Protein AF-A0A6I5NFJ7-F1 (afdb_monomer)

Radius of gyration: 18.89 Å; Cα contacts (8 Å, |Δi|>4): 413; chains: 1; bounding box: 50×42×50 Å

Secondary structure (DSSP, 8-state):
-HHHHHHHHHHHHTSPPPTT---EEEEEEES-B-TTT-PEEETTEEE-HHHHHHHHHHH---TTS-EEEEEEEESTTHHHHHHHHHHHHTT-SSEEEEEEEESS-TT----EETTTTEEHHHHHHH----SS--HHHHHHHHHTT-HHHHHHHHHHHH-SSHHHHHTTTS---EEEETTTEEEETTTEEEETTTS-SS--HHHHHHHHHHHHHTTTTS-----

pLDDT: mean 86.71, std 12.69, range [33.34, 98.25]

Nearest PDB structures (foldseek):
  8v4x-assembly2_B  TM=4.826E-01  e=9.144E-02  Homo sapiens
  6id6-assembly1_A  TM=3.161E-01  e=6.311E+00  Mycobacterium tuberculosis H37Rv

Solvent-accessible surface area (backbone atoms only — not comparable to full-atom values): 11893 Å² total; per-residue (Å²): 99,70,68,60,52,46,56,50,40,39,57,55,39,71,47,79,75,52,90,98,51,78,54,76,47,76,49,76,48,74,55,54,26,38,92,90,56,14,18,42,59,48,100,83,47,70,44,40,25,52,57,51,47,49,53,49,59,75,45,42,73,45,63,95,52,48,36,34,36,31,39,38,33,42,18,22,15,21,34,34,17,50,45,40,30,52,47,68,38,72,82,43,72,44,45,37,66,30,47,32,39,22,25,4,39,69,91,25,50,51,53,68,39,80,76,66,75,36,42,41,43,60,48,35,71,78,44,67,33,42,97,69,62,59,64,69,60,46,51,50,22,61,78,68,66,36,60,47,59,40,49,45,45,40,33,41,74,75,35,72,30,40,30,20,57,77,52,74,68,59,23,42,42,37,33,33,48,77,55,39,32,44,32,31,56,57,24,49,73,44,58,58,82,84,72,41,91,69,72,44,67,66,60,52,54,51,51,52,55,56,33,54,73,36,50,64,74,78,64,76,71,89,123

Mean predicted aligned error: 6.28 Å

Foldseek 3Di:
DLVVLLVVLLVLLPDDDDVPDAAEDEAEDADEADLVQRFGQDPVGTHALQNSLVSNVVRRDNLVGAYEYEYEYNYFQNVSSVLNNLLSCVPDSHYAYFKYKYWFANNAGWDDDPLQNGTQVVLCVVLVEDPDADPVQLVVCVVVVSVNSVLSNCLNPPFQFSSCVVVVNRGWMWMDHGSFWIDGRQQGIDGPPPPDPRRDSVVVSVVSVNSSVCRVVPPPPPD

Sequence (223 aa):
MRNSIRETIERLAERKATPGRKNVFNLIYAGHGRPADGALEFSDGALSGEDFYHELVEHYTDHPNRLHVDIVLDSCYSARFLIDFVVGSQSSETVHVFDCMVSSLPDEKSYEMDFIEHGAFSFSLTHPGNSYVDATELARAIDNQDLRTIVKSLQGIAAPNPVAFLTNGRQHSMELISGHYLSIPGAGSIELADHFGTLTHAGLADAIARAKLNYGGDTEYIS

Structure (mmCIF, N/CA/C/O backbone):
data_AF-A0A6I5NFJ7-F1
#
_entry.id   AF-A0A6I5NFJ7-F1
#
loop_
_atom_site.group_PDB
_atom_site.id
_atom_site.type_symbol
_atom_site.label_atom_id
_atom_site.label_alt_id
_atom_site.label_comp_id
_atom_site.label_asym_id
_atom_site.label_entity_id
_atom_site.label_seq_id
_atom_site.pdbx_PDB_ins_code
_atom_site.Cartn_x
_atom_site.Cartn_y
_atom_site.Cartn_z
_atom_site.occupancy
_atom_site.B_iso_or_equiv
_atom_site.auth_seq_id
_atom_site.auth_comp_id
_atom_site.auth_asym_id
_atom_site.auth_atom_id
_atom_site.pdbx_PDB_model_num
ATOM 1 N N . MET A 1 1 ? -2.610 -17.409 8.609 1.00 80.38 1 MET A N 1
ATOM 2 C CA . MET A 1 1 ? -2.368 -15.984 8.876 1.00 80.38 1 MET A CA 1
ATOM 3 C C . MET A 1 1 ? -3.319 -15.391 9.910 1.00 80.38 1 MET A C 1
ATOM 5 O O . MET A 1 1 ? -2.823 -14.713 10.803 1.00 80.38 1 MET A O 1
ATOM 9 N N . ARG A 1 2 ? -4.641 -15.630 9.845 1.00 79.81 2 ARG A N 1
ATOM 10 C CA . ARG A 1 2 ? -5.612 -14.993 10.769 1.00 79.81 2 ARG A CA 1
ATOM 11 C C . ARG A 1 2 ? -5.257 -15.200 12.247 1.00 79.81 2 ARG A C 1
ATOM 13 O O . ARG A 1 2 ? -5.170 -14.234 12.995 1.00 79.81 2 ARG A O 1
ATOM 20 N N . ASN A 1 3 ? -4.901 -16.429 12.628 1.00 85.44 3 ASN A N 1
ATOM 21 C CA . ASN A 1 3 ? -4.451 -16.736 13.993 1.00 85.44 3 ASN A CA 1
ATOM 22 C C . ASN A 1 3 ? -3.198 -15.943 14.401 1.00 85.44 3 ASN A C 1
ATOM 24 O O . ASN A 1 3 ? -3.115 -15.468 15.524 1.00 85.44 3 ASN A O 1
ATOM 28 N N . SER A 1 4 ? -2.237 -15.753 13.494 1.00 87.44 4 SER A N 1
ATOM 29 C CA . SER A 1 4 ? -1.015 -14.992 13.788 1.00 87.44 4 SER A CA 1
ATOM 30 C C . SER A 1 4 ? -1.287 -13.495 13.945 1.00 87.44 4 SER A C 1
ATOM 32 O O . SER A 1 4 ? -0.670 -12.853 14.795 1.00 87.44 4 SER A O 1
ATOM 34 N N . ILE A 1 5 ? -2.214 -12.942 13.152 1.00 87.06 5 ILE A N 1
ATOM 35 C CA . ILE A 1 5 ? -2.684 -11.558 13.299 1.00 87.06 5 ILE A CA 1
ATOM 36 C C . ILE A 1 5 ? -3.340 -11.395 14.671 1.00 87.06 5 ILE A C 1
ATOM 38 O O . ILE A 1 5 ? -2.905 -10.543 15.443 1.00 87.06 5 ILE A O 1
ATOM 42 N N . ARG A 1 6 ? -4.286 -12.277 15.011 1.00 87.94 6 ARG A N 1
ATOM 43 C CA . ARG A 1 6 ? -4.955 -12.311 16.316 1.00 87.94 6 ARG A CA 1
ATOM 44 C C . ARG A 1 6 ? -3.971 -12.372 17.479 1.00 87.94 6 ARG A C 1
ATOM 46 O O . ARG A 1 6 ? -3.960 -11.472 18.309 1.00 87.94 6 ARG A O 1
ATOM 53 N N . GLU A 1 7 ? -3.085 -13.367 17.492 1.00 89.94 7 GLU A N 1
ATOM 54 C CA . GLU A 1 7 ? -2.072 -13.526 18.543 1.00 89.94 7 GLU A CA 1
ATOM 55 C C . GLU A 1 7 ? -1.188 -12.277 18.686 1.00 89.94 7 GLU A C 1
ATOM 57 O O . GLU A 1 7 ? -0.756 -11.924 19.784 1.00 89.94 7 GLU A O 1
ATOM 62 N N . THR A 1 8 ? -0.892 -11.594 17.577 1.00 90.62 8 THR A N 1
ATOM 63 C CA . THR A 1 8 ? -0.098 -10.360 17.596 1.00 90.62 8 THR A CA 1
ATOM 64 C C . THR A 1 8 ? -0.886 -9.199 18.200 1.00 90.62 8 THR A C 1
ATOM 66 O O . THR A 1 8 ? -0.328 -8.454 19.007 1.00 90.62 8 THR A O 1
ATOM 69 N N . ILE A 1 9 ? -2.166 -9.052 17.850 1.00 88.19 9 ILE A N 1
ATOM 70 C CA . ILE A 1 9 ? -3.054 -8.011 18.386 1.00 88.19 9 ILE A CA 1
ATOM 71 C C . ILE A 1 9 ? -3.263 -8.207 19.889 1.00 88.19 9 ILE A C 1
ATOM 73 O O . ILE A 1 9 ? -3.087 -7.260 20.654 1.00 88.19 9 ILE A O 1
ATOM 77 N N . GLU A 1 10 ? -3.543 -9.435 20.322 1.00 89.12 10 GLU A N 1
ATOM 78 C CA . GLU A 1 10 ? -3.724 -9.780 21.737 1.00 89.12 10 GLU A CA 1
ATOM 79 C C . GLU A 1 10 ? -2.462 -9.444 22.545 1.00 89.12 10 GLU A C 1
ATOM 81 O O . GLU A 1 10 ? -2.523 -8.742 23.555 1.00 89.12 10 GLU A O 1
ATOM 86 N N . ARG A 1 11 ? -1.278 -9.813 22.038 1.00 88.38 11 ARG A N 1
ATOM 87 C CA . ARG A 1 11 ? 0.003 -9.446 22.667 1.00 88.38 11 ARG A CA 1
ATOM 88 C C . ARG A 1 11 ? 0.245 -7.940 22.722 1.00 88.38 11 ARG A C 1
ATOM 90 O O . ARG A 1 11 ? 0.963 -7.482 23.610 1.00 88.38 11 ARG A O 1
ATOM 97 N N . LEU A 1 12 ? -0.263 -7.167 21.762 1.00 86.62 12 LEU A N 1
ATOM 98 C CA . LEU A 1 12 ? -0.172 -5.705 21.799 1.00 86.62 12 LEU A CA 1
ATOM 99 C C . LEU A 1 12 ? -1.128 -5.120 22.839 1.00 86.62 12 LEU A C 1
ATOM 101 O O . LEU A 1 12 ? -0.729 -4.198 23.544 1.00 86.62 12 LEU A O 1
ATOM 105 N N . ALA A 1 13 ? -2.334 -5.673 22.976 1.00 84.62 13 ALA A N 1
ATOM 106 C CA . ALA A 1 13 ? -3.307 -5.261 23.986 1.00 84.62 13 ALA A CA 1
ATOM 107 C C . ALA A 1 13 ? -2.829 -5.556 25.422 1.00 84.62 13 ALA A C 1
ATOM 109 O O . ALA A 1 13 ? -3.102 -4.791 26.343 1.00 84.62 13 ALA A O 1
ATOM 110 N N . GLU A 1 14 ? -2.059 -6.629 25.621 1.00 84.81 14 GLU A N 1
ATOM 111 C CA . GLU A 1 14 ? -1.475 -6.984 26.924 1.00 84.81 14 GLU A CA 1
ATOM 112 C C . GLU A 1 14 ? -0.299 -6.085 27.346 1.00 84.81 14 GLU A C 1
ATOM 114 O O . GLU A 1 14 ? 0.088 -6.049 28.523 1.00 84.81 14 GLU A O 1
ATOM 119 N N . ARG A 1 15 ? 0.313 -5.352 26.407 1.00 81.50 15 ARG A N 1
ATOM 120 C CA . ARG A 1 15 ? 1.432 -4.460 26.725 1.00 81.50 15 ARG A CA 1
ATOM 121 C C . ARG A 1 15 ? 0.915 -3.228 27.449 1.00 81.50 15 ARG A C 1
ATOM 123 O O . ARG A 1 15 ? 0.132 -2.455 26.913 1.00 81.50 15 ARG A O 1
ATOM 130 N N . LYS A 1 16 ? 1.450 -2.977 28.648 1.00 68.69 16 LYS A N 1
ATOM 131 C CA . LYS A 1 16 ? 1.219 -1.710 29.352 1.00 68.69 16 LYS A CA 1
ATOM 132 C C . LYS A 1 16 ? 1.627 -0.545 28.454 1.00 68.69 16 LYS A C 1
ATOM 134 O O . LYS A 1 16 ? 2.814 -0.393 28.146 1.00 68.69 16 LYS A O 1
ATOM 139 N N . ALA A 1 17 ? 0.654 0.284 28.085 1.00 67.00 17 ALA A N 1
ATOM 140 C CA . ALA A 1 17 ? 0.900 1.515 27.360 1.00 67.00 17 ALA A CA 1
ATOM 141 C C . ALA A 1 17 ? 1.939 2.351 28.117 1.00 67.00 17 ALA A C 1
ATOM 143 O O . ALA A 1 17 ? 1.787 2.672 29.299 1.00 67.00 17 ALA A O 1
ATOM 144 N N . THR A 1 18 ? 3.045 2.664 27.446 1.00 72.31 18 THR A N 1
ATOM 145 C CA . THR A 1 18 ? 4.022 3.600 27.999 1.00 72.31 18 THR A CA 1
ATOM 146 C C . THR A 1 18 ? 3.438 5.003 27.842 1.00 72.31 18 THR A C 1
ATOM 148 O O . THR A 1 18 ? 3.058 5.342 26.721 1.00 72.31 18 THR A O 1
ATOM 151 N N . PRO A 1 19 ? 3.364 5.833 28.899 1.00 71.44 19 PRO A N 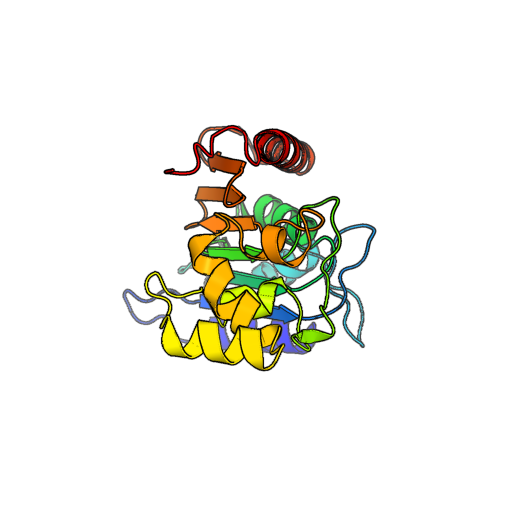1
ATOM 152 C CA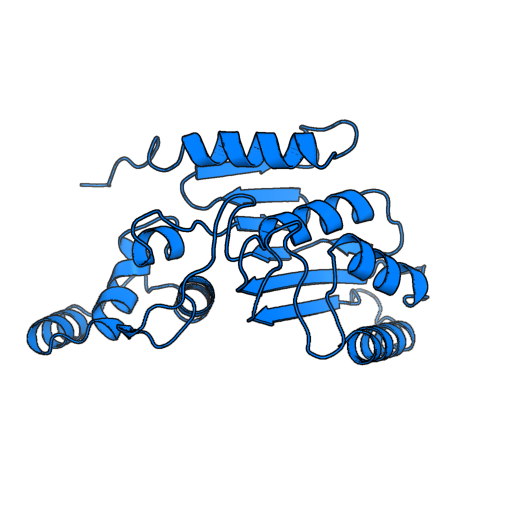 . PRO A 1 19 ? 2.835 7.189 28.788 1.00 71.44 19 PRO A CA 1
ATOM 153 C C . PRO A 1 19 ? 3.484 7.954 27.628 1.00 71.44 19 PRO A C 1
ATOM 155 O O . PRO A 1 19 ? 4.709 8.027 27.534 1.00 71.44 19 PRO A O 1
ATOM 158 N N . GLY A 1 20 ? 2.660 8.485 26.722 1.00 70.62 20 GLY A N 1
ATOM 159 C CA . GLY A 1 20 ? 3.115 9.210 25.531 1.00 70.62 20 GLY A CA 1
ATOM 160 C C . GLY A 1 20 ? 3.552 8.341 24.344 1.00 70.62 20 GLY A C 1
ATOM 161 O O . GLY A 1 20 ? 3.958 8.896 23.326 1.00 70.62 20 GLY A O 1
ATOM 162 N N . ARG A 1 21 ? 3.463 7.005 24.424 1.00 75.69 21 ARG A N 1
ATOM 163 C CA . ARG A 1 21 ? 3.668 6.106 23.277 1.00 75.69 21 ARG A CA 1
ATOM 164 C C . ARG A 1 21 ? 2.353 5.486 22.832 1.00 75.69 21 ARG A C 1
ATOM 166 O O . ARG A 1 21 ? 1.582 4.993 23.647 1.00 75.69 21 ARG A O 1
ATOM 173 N N . LYS A 1 22 ? 2.147 5.483 21.519 1.00 82.25 22 LYS A N 1
ATOM 174 C CA . LYS A 1 22 ? 1.020 4.827 20.858 1.00 82.25 22 LYS A CA 1
ATOM 175 C C . LYS A 1 22 ? 1.357 3.356 20.627 1.00 82.25 22 LYS A C 1
ATOM 177 O O . LYS A 1 22 ? 2.507 3.031 20.326 1.00 82.25 22 LYS A O 1
ATOM 182 N N . ASN A 1 23 ? 0.365 2.484 20.760 1.00 88.19 23 ASN A N 1
ATOM 183 C CA . ASN A 1 23 ? 0.484 1.107 20.296 1.00 88.19 23 ASN A CA 1
ATOM 184 C C . ASN A 1 23 ? 0.321 1.106 18.775 1.00 88.19 23 ASN A C 1
ATOM 186 O O . ASN A 1 23 ? -0.632 1.696 18.272 1.00 88.19 23 ASN A O 1
ATOM 190 N N . VAL A 1 24 ? 1.264 0.485 18.066 1.00 90.75 24 VAL A N 1
ATOM 191 C CA . VAL A 1 24 ? 1.302 0.458 16.598 1.00 90.75 24 VAL A CA 1
ATOM 192 C C . VAL A 1 24 ? 1.284 -0.989 16.118 1.00 90.75 24 VAL A C 1
ATOM 194 O O . VAL A 1 24 ? 2.084 -1.806 16.583 1.00 90.75 24 VAL A O 1
ATOM 197 N N . PHE A 1 25 ? 0.392 -1.289 15.180 1.00 94.31 25 PHE A N 1
ATOM 198 C CA . PHE A 1 25 ? 0.361 -2.525 14.413 1.00 94.31 25 PHE A CA 1
ATOM 199 C C . PHE A 1 25 ? 0.781 -2.224 12.974 1.00 94.31 25 PHE A C 1
ATOM 201 O O . PHE A 1 25 ? 0.157 -1.406 12.309 1.00 94.31 25 PHE A O 1
ATOM 208 N N . ASN A 1 26 ? 1.821 -2.905 12.492 1.00 95.44 26 ASN A N 1
ATOM 209 C CA . ASN A 1 26 ? 2.286 -2.780 11.113 1.00 95.44 26 ASN A CA 1
ATOM 210 C C . ASN A 1 26 ? 1.899 -4.042 10.339 1.00 95.44 26 ASN A C 1
ATOM 212 O O . ASN A 1 26 ? 2.409 -5.124 10.645 1.00 95.44 26 ASN A O 1
ATOM 216 N N . LEU A 1 27 ? 1.037 -3.911 9.333 1.00 96.31 27 LEU A N 1
ATOM 217 C CA . LEU A 1 27 ? 0.762 -4.977 8.373 1.00 96.31 27 LEU A CA 1
ATOM 218 C C . LEU A 1 27 ? 1.632 -4.773 7.135 1.00 96.31 27 LEU A C 1
ATOM 220 O O . LEU A 1 27 ? 1.401 -3.844 6.373 1.00 96.31 27 LEU A O 1
ATOM 224 N N . ILE A 1 28 ? 2.599 -5.657 6.904 1.00 96.56 28 ILE A N 1
ATOM 225 C CA . ILE A 1 28 ? 3.393 -5.670 5.669 1.00 96.56 28 ILE A CA 1
ATOM 226 C C . ILE A 1 28 ? 3.104 -6.980 4.943 1.00 96.56 28 ILE A C 1
ATOM 228 O O . ILE A 1 28 ? 3.305 -8.056 5.509 1.00 96.56 28 ILE A O 1
ATOM 232 N N . TYR A 1 29 ? 2.622 -6.896 3.706 1.00 96.19 29 TYR A N 1
ATOM 233 C CA . TYR A 1 29 ? 2.247 -8.060 2.910 1.00 96.19 29 TYR A CA 1
ATOM 234 C C . TYR A 1 29 ? 2.708 -7.914 1.462 1.00 96.19 29 TYR A C 1
ATOM 236 O O . TYR A 1 29 ? 2.463 -6.891 0.829 1.00 96.19 29 TYR A O 1
ATOM 244 N N . ALA A 1 30 ? 3.322 -8.971 0.935 1.00 95.31 30 ALA A N 1
ATOM 245 C CA . ALA A 1 30 ? 3.630 -9.133 -0.479 1.00 95.31 30 ALA A CA 1
ATOM 246 C C . ALA A 1 30 ? 3.076 -10.485 -0.942 1.00 95.31 30 ALA A C 1
ATOM 248 O O . ALA A 1 30 ? 3.393 -11.519 -0.348 1.00 95.31 30 ALA A O 1
ATOM 249 N N . GLY A 1 31 ? 2.220 -10.478 -1.961 1.00 95.00 31 GLY A N 1
ATOM 250 C CA . GLY A 1 31 ? 1.540 -11.686 -2.420 1.00 95.00 31 GLY A CA 1
ATOM 251 C C . GLY A 1 31 ? 0.351 -11.409 -3.336 1.00 95.00 31 GLY A C 1
ATOM 252 O O . GLY A 1 31 ? 0.243 -10.357 -3.966 1.00 95.00 31 GLY A O 1
ATOM 253 N N . HIS A 1 32 ? -0.559 -12.376 -3.439 1.00 96.56 32 HIS A N 1
ATOM 254 C CA . HIS A 1 32 ? -1.715 -12.262 -4.321 1.00 96.56 32 HIS A CA 1
ATOM 255 C C . HIS A 1 32 ? -2.858 -11.489 -3.660 1.00 96.56 32 HIS A C 1
ATOM 257 O O . HIS A 1 32 ? -3.241 -11.755 -2.525 1.00 96.56 32 HIS A O 1
ATOM 263 N N . GLY A 1 33 ? -3.429 -10.555 -4.418 1.00 97.12 33 GLY A N 1
ATOM 264 C CA . GLY A 1 33 ? -4.671 -9.879 -4.067 1.00 97.12 33 GLY A CA 1
ATOM 265 C C . GLY A 1 33 ? -5.817 -10.411 -4.920 1.00 97.12 33 GLY A C 1
ATOM 266 O O . GLY A 1 33 ? -5.678 -10.589 -6.138 1.00 97.12 33 GLY A O 1
ATOM 267 N N . ARG A 1 34 ? -6.951 -10.691 -4.283 1.00 97.06 34 ARG A N 1
ATOM 268 C CA . ARG A 1 34 ? -8.127 -11.262 -4.936 1.00 97.06 34 ARG A CA 1
ATOM 269 C C . ARG A 1 34 ? -8.765 -10.251 -5.901 1.00 97.06 34 ARG A C 1
ATOM 271 O O . ARG A 1 34 ? -9.090 -9.143 -5.487 1.00 97.06 34 ARG A O 1
ATOM 278 N N . PRO A 1 35 ? -9.049 -10.605 -7.170 1.00 96.00 35 PRO A N 1
ATOM 279 C CA . PRO A 1 35 ? -9.591 -9.647 -8.142 1.00 96.00 35 PRO A CA 1
ATOM 280 C C . PRO A 1 35 ? -10.954 -9.031 -7.811 1.00 96.00 35 PRO A C 1
ATOM 282 O O . PRO A 1 35 ? -11.301 -7.982 -8.355 1.00 96.00 35 PRO A O 1
ATOM 285 N N . ALA A 1 36 ? -11.752 -9.691 -6.970 1.00 94.69 36 ALA A N 1
ATOM 286 C CA . ALA A 1 36 ? -13.090 -9.230 -6.615 1.00 94.69 36 ALA A CA 1
ATOM 287 C C . ALA A 1 36 ? -13.056 -8.015 -5.671 1.00 94.69 36 ALA A C 1
ATOM 289 O O . ALA A 1 36 ? -13.826 -7.078 -5.858 1.00 94.69 36 ALA A O 1
ATOM 290 N N . ASP A 1 37 ? -12.134 -7.991 -4.713 1.00 94.94 37 ASP A N 1
ATOM 291 C CA . ASP A 1 37 ? -12.171 -7.078 -3.561 1.00 94.94 37 ASP A CA 1
ATOM 292 C C . ASP A 1 37 ? -1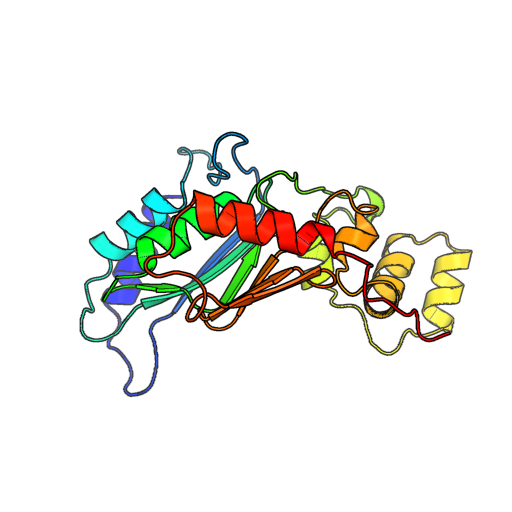0.784 -6.697 -3.017 1.00 94.94 37 ASP A C 1
ATOM 294 O O . ASP A 1 37 ? -10.679 -5.966 -2.043 1.00 94.94 37 ASP A O 1
ATOM 298 N N . GLY A 1 38 ? -9.700 -7.162 -3.639 1.00 97.00 38 GLY A N 1
ATOM 299 C CA . GLY A 1 38 ? -8.339 -6.909 -3.166 1.00 97.00 38 GLY A CA 1
ATOM 300 C C . GLY A 1 38 ? -7.986 -7.632 -1.867 1.00 97.00 38 GLY A C 1
ATOM 301 O O . GLY A 1 38 ? -6.974 -7.297 -1.257 1.00 97.00 38 GLY A O 1
ATOM 302 N N . ALA A 1 39 ? -8.784 -8.620 -1.440 1.00 97.81 39 ALA A N 1
ATOM 303 C CA . ALA A 1 39 ? -8.476 -9.411 -0.255 1.00 97.81 39 ALA A CA 1
ATOM 304 C C . ALA A 1 39 ? -7.107 -10.097 -0.389 1.00 97.81 39 ALA A C 1
ATOM 306 O O . ALA A 1 39 ? -6.755 -10.603 -1.458 1.00 97.81 39 ALA A O 1
ATOM 307 N N . LEU A 1 40 ? -6.351 -10.129 0.706 1.00 97.62 40 LEU A N 1
ATOM 308 C CA . LEU A 1 40 ? -5.019 -10.727 0.751 1.00 97.62 40 LEU A CA 1
ATOM 309 C C . LEU A 1 40 ? -5.157 -12.249 0.787 1.00 97.62 40 LEU A C 1
ATOM 311 O O . LEU A 1 40 ? -5.817 -12.786 1.680 1.00 97.62 40 LEU A O 1
ATOM 315 N N . GLU A 1 41 ? -4.553 -12.944 -0.171 1.00 96.25 41 GLU A N 1
ATOM 316 C CA . GLU A 1 41 ? -4.633 -14.401 -0.262 1.00 96.25 41 GLU A CA 1
ATOM 317 C C . GLU A 1 41 ? -3.558 -15.057 0.613 1.00 96.25 41 GLU A C 1
ATOM 319 O O . GLU A 1 41 ? -2.352 -14.840 0.441 1.00 96.25 41 GLU A O 1
ATOM 324 N N . PHE A 1 42 ? -3.995 -15.899 1.547 1.00 93.44 42 PHE A N 1
ATOM 325 C CA . PHE A 1 42 ? -3.128 -16.742 2.365 1.00 93.44 42 PHE A CA 1
ATOM 326 C C . PHE A 1 42 ? -3.450 -18.219 2.147 1.00 93.44 42 PHE A C 1
ATOM 328 O O . PHE A 1 42 ? -4.510 -18.586 1.643 1.00 93.44 42 PHE A O 1
ATOM 335 N N . SER A 1 43 ? -2.543 -19.096 2.578 1.00 91.56 43 SER A N 1
ATOM 336 C CA . SER A 1 43 ? -2.747 -20.546 2.493 1.00 91.56 43 SER A CA 1
ATOM 337 C C . SER A 1 43 ? -3.945 -21.049 3.309 1.00 91.56 43 SER A C 1
ATOM 339 O O . SER A 1 43 ? -4.494 -22.099 2.986 1.00 91.56 43 SER A O 1
ATOM 341 N N . ASP A 1 44 ? -4.353 -20.317 4.350 1.00 89.62 44 ASP A N 1
ATOM 342 C CA . ASP A 1 44 ? -5.501 -20.624 5.209 1.00 89.62 44 ASP A CA 1
ATOM 343 C C . ASP A 1 44 ? -6.768 -19.821 4.866 1.00 89.62 44 ASP A C 1
ATOM 345 O O . ASP A 1 44 ? -7.754 -19.894 5.597 1.00 89.62 44 ASP A O 1
ATOM 349 N N . GLY A 1 45 ? -6.760 -19.090 3.749 1.00 92.56 45 GLY A N 1
ATOM 350 C CA . GLY A 1 45 ? -7.903 -18.338 3.238 1.00 92.56 45 GLY A CA 1
ATOM 351 C C . GLY A 1 45 ? -7.598 -16.863 2.989 1.00 92.56 45 GLY A C 1
ATOM 352 O O . GLY A 1 45 ? -6.535 -16.352 3.335 1.00 92.56 45 GLY A O 1
ATOM 353 N N . ALA A 1 46 ? -8.559 -16.169 2.387 1.00 95.56 46 ALA A N 1
ATOM 354 C CA . ALA A 1 46 ? -8.441 -14.746 2.095 1.00 95.56 46 ALA A CA 1
ATOM 355 C C . ALA A 1 46 ? -8.745 -13.876 3.330 1.00 95.56 46 ALA A C 1
ATOM 357 O O . ALA A 1 46 ? -9.546 -14.254 4.194 1.00 95.56 46 ALA A O 1
ATOM 358 N N . LEU A 1 47 ? -8.143 -12.690 3.389 1.00 96.62 47 LEU A N 1
ATOM 359 C CA . LEU A 1 47 ? -8.413 -11.656 4.390 1.00 96.62 47 LEU A CA 1
ATOM 360 C C . LEU A 1 47 ? -8.823 -10.359 3.687 1.00 96.62 47 LEU A C 1
ATOM 362 O O . LEU A 1 47 ? -8.001 -9.735 3.016 1.00 96.62 47 LEU A O 1
ATOM 366 N N . SER A 1 48 ? -10.088 -9.966 3.825 1.00 97.06 48 SER A N 1
ATOM 367 C CA . SER A 1 48 ? -10.569 -8.668 3.337 1.00 97.06 48 SER A CA 1
ATOM 368 C C . SER A 1 48 ? -10.154 -7.524 4.274 1.00 97.06 48 SER A C 1
ATOM 370 O O . SER A 1 48 ? -9.751 -7.765 5.416 1.00 97.06 48 SER A O 1
ATOM 372 N N . GLY A 1 49 ? -10.256 -6.276 3.804 1.00 96.75 49 GLY A N 1
ATOM 373 C CA . GLY A 1 49 ? -10.009 -5.101 4.651 1.00 96.75 49 GLY A CA 1
ATOM 374 C C . GLY A 1 49 ? -11.018 -4.992 5.800 1.00 96.75 49 GLY A C 1
ATOM 375 O O . GLY A 1 49 ? -10.644 -4.642 6.920 1.00 96.75 49 GLY A O 1
ATOM 376 N N . GLU A 1 50 ? -12.272 -5.376 5.546 1.00 95.56 50 GLU A N 1
ATOM 377 C CA . GLU A 1 50 ? -13.339 -5.459 6.551 1.00 95.56 50 GLU A CA 1
ATOM 378 C C . GLU A 1 50 ? -13.057 -6.548 7.599 1.00 95.56 50 GLU A C 1
ATOM 380 O O . GLU A 1 50 ? -13.088 -6.266 8.796 1.00 95.56 50 GLU A O 1
ATOM 385 N N . ASP A 1 51 ? -12.697 -7.768 7.175 1.00 95.31 51 ASP A N 1
ATOM 386 C CA . ASP A 1 51 ? -12.298 -8.844 8.097 1.00 95.31 51 ASP A CA 1
ATOM 387 C C . ASP A 1 51 ? -11.125 -8.407 8.983 1.00 95.31 51 ASP A C 1
ATOM 389 O O . ASP A 1 51 ? -11.118 -8.653 10.187 1.00 95.31 51 ASP A O 1
ATOM 393 N N . PHE A 1 52 ? -10.121 -7.753 8.392 1.00 96.25 52 PHE A N 1
ATOM 394 C CA . PHE A 1 52 ? -8.956 -7.272 9.126 1.00 96.25 52 PHE A CA 1
ATOM 395 C C . PHE A 1 52 ? -9.333 -6.213 10.168 1.00 96.25 52 PHE A C 1
ATOM 397 O O . PHE A 1 52 ? -8.871 -6.284 11.307 1.00 96.25 52 PHE A O 1
ATOM 404 N N . TYR A 1 53 ? -10.208 -5.267 9.813 1.00 95.69 53 TYR A N 1
ATOM 405 C CA . TYR A 1 53 ? -10.771 -4.310 10.765 1.00 95.69 53 TYR A CA 1
ATOM 406 C C . TYR A 1 53 ? -11.503 -5.006 11.919 1.00 95.69 53 TYR A C 1
ATOM 408 O O . TYR A 1 53 ? -11.273 -4.658 13.080 1.00 95.69 53 TYR A O 1
ATOM 416 N N . HIS A 1 54 ? -12.343 -5.999 11.622 1.00 94.38 54 HIS A N 1
ATOM 417 C CA . HIS A 1 54 ? -13.076 -6.736 12.648 1.00 94.38 54 HIS A CA 1
ATOM 418 C C . HIS A 1 54 ? -12.149 -7.483 13.606 1.00 94.38 54 HIS A C 1
ATOM 420 O O . HIS A 1 54 ? -12.319 -7.347 14.815 1.00 94.38 54 HIS A O 1
ATOM 426 N N . GLU A 1 55 ? -11.127 -8.178 13.100 1.00 93.56 55 GLU A N 1
ATOM 427 C CA . GLU A 1 55 ? -10.143 -8.856 13.955 1.00 93.56 55 GLU A CA 1
ATOM 428 C C . GLU A 1 55 ? -9.401 -7.849 14.859 1.00 93.56 55 GLU A C 1
ATOM 430 O O . GLU A 1 55 ? -9.143 -8.132 16.028 1.00 93.56 55 GLU A O 1
ATOM 435 N N . LEU A 1 56 ? -9.092 -6.642 14.369 1.00 94.25 56 LEU A N 1
ATOM 436 C CA . LEU A 1 56 ? -8.467 -5.598 15.191 1.00 94.25 56 LEU A CA 1
ATOM 437 C C . LEU A 1 56 ? -9.389 -5.111 16.311 1.00 94.25 56 LEU A C 1
ATOM 439 O O . LEU A 1 56 ? -8.954 -5.016 17.456 1.00 94.25 56 LEU A O 1
ATOM 443 N N . VAL A 1 57 ? -10.647 -4.799 16.002 1.00 92.88 57 VAL A N 1
ATOM 444 C CA . VAL A 1 57 ? -11.597 -4.276 16.996 1.00 92.88 57 VAL A CA 1
ATOM 445 C C . VAL A 1 57 ? -12.002 -5.342 18.014 1.00 92.88 57 VAL A C 1
ATOM 447 O O . VAL A 1 57 ? -12.156 -5.021 19.190 1.00 92.88 57 VAL A O 1
ATOM 450 N N . GLU A 1 58 ? -12.158 -6.596 17.589 1.00 92.19 58 GLU A N 1
ATOM 451 C CA . GLU A 1 58 ? -12.553 -7.703 18.466 1.00 92.19 58 GLU A CA 1
ATOM 452 C C . GLU A 1 58 ? -11.453 -8.063 19.473 1.00 92.19 58 GLU A C 1
ATOM 454 O O . GLU A 1 58 ? -11.746 -8.329 20.639 1.00 92.19 58 GLU A O 1
ATOM 459 N N . HIS A 1 59 ? -10.186 -8.035 19.047 1.00 91.19 59 HIS A N 1
ATOM 460 C CA . HIS A 1 59 ? -9.071 -8.523 19.861 1.00 91.19 59 HIS A CA 1
ATOM 461 C C . HIS A 1 59 ? -8.266 -7.424 20.563 1.00 91.19 59 HIS A C 1
ATOM 463 O O . HIS A 1 59 ? -7.498 -7.717 21.483 1.00 91.19 59 HIS A O 1
ATOM 469 N N . TYR A 1 60 ? -8.420 -6.156 20.175 1.00 89.94 60 TYR A N 1
ATOM 470 C CA . TYR A 1 60 ? -7.708 -5.057 20.819 1.00 89.94 60 TYR A CA 1
ATOM 471 C C . TYR A 1 60 ? -8.512 -4.445 21.976 1.00 89.94 60 TYR A C 1
ATOM 473 O O . TYR A 1 60 ? -9.397 -3.614 21.783 1.00 89.94 60 TYR A O 1
ATOM 481 N N . THR A 1 61 ? -8.169 -4.834 23.206 1.00 85.06 61 THR A N 1
ATOM 482 C CA . THR A 1 61 ? -8.933 -4.479 24.417 1.00 85.06 61 THR A CA 1
ATOM 483 C C . THR A 1 61 ? -8.393 -3.274 25.202 1.00 85.06 61 THR A C 1
ATOM 485 O O . THR A 1 61 ? -8.969 -2.906 26.226 1.00 85.06 61 THR A O 1
ATOM 488 N N . ASP A 1 62 ? -7.290 -2.644 24.777 1.00 79.38 62 ASP A N 1
ATOM 489 C CA . ASP A 1 62 ? -6.736 -1.439 25.430 1.00 79.38 62 ASP A CA 1
ATOM 490 C C . ASP A 1 62 ? -7.492 -0.174 24.981 1.00 79.38 62 ASP A C 1
ATOM 492 O O . ASP A 1 62 ? -6.953 0.717 24.333 1.00 79.38 62 ASP A O 1
ATOM 496 N N . HIS A 1 63 ? -8.782 -0.102 25.319 1.00 68.56 63 HIS A N 1
ATOM 497 C CA . HIS A 1 63 ? -9.691 0.979 24.913 1.00 68.56 63 HIS A CA 1
ATOM 498 C C . HIS A 1 63 ? -9.227 2.417 25.239 1.00 68.56 63 HIS A C 1
ATOM 500 O O . HIS A 1 63 ? -9.579 3.320 24.481 1.00 68.56 63 HIS A O 1
ATOM 506 N N . PRO A 1 64 ? -8.453 2.692 26.313 1.00 72.88 64 PRO A N 1
ATOM 507 C CA . PRO A 1 64 ? -7.918 4.033 26.554 1.00 72.88 64 PRO A CA 1
ATOM 508 C C . PRO A 1 64 ? -6.954 4.546 25.474 1.00 72.88 64 PRO A C 1
ATOM 510 O O . PRO A 1 64 ? -6.772 5.760 25.370 1.00 72.88 64 PRO A O 1
ATOM 513 N N . ASN A 1 65 ? -6.328 3.665 24.684 1.00 77.25 65 ASN A N 1
ATOM 514 C CA . ASN A 1 65 ? -5.367 4.043 23.650 1.00 77.25 65 ASN A CA 1
ATOM 515 C C . ASN A 1 65 ? -5.794 3.482 22.297 1.00 77.25 65 ASN A C 1
ATOM 517 O O . ASN A 1 65 ? -5.797 2.278 22.107 1.00 77.25 65 ASN A O 1
ATOM 521 N N . ARG A 1 66 ? -6.069 4.335 21.306 1.00 87.06 66 ARG A N 1
ATOM 522 C CA . ARG A 1 66 ? -6.320 3.853 19.938 1.00 87.06 66 ARG A CA 1
ATOM 523 C C . ARG A 1 66 ? -5.106 3.100 19.390 1.00 87.06 66 ARG A C 1
ATOM 525 O O . ARG A 1 66 ? -3.985 3.615 19.442 1.00 87.06 66 ARG A O 1
ATOM 532 N N . LEU A 1 67 ? -5.346 1.930 18.804 1.00 91.31 67 LEU A N 1
ATOM 533 C CA . LEU A 1 67 ? -4.355 1.182 18.044 1.00 91.31 67 LEU A CA 1
ATOM 534 C C . LEU A 1 67 ? -4.074 1.916 16.733 1.00 91.31 67 LEU A C 1
ATOM 536 O O . LEU A 1 67 ? -4.947 2.022 15.873 1.00 91.31 67 LEU A O 1
ATOM 540 N N . HIS A 1 68 ? -2.855 2.420 16.585 1.00 93.25 68 HIS A N 1
ATOM 541 C CA . HIS A 1 68 ? -2.366 2.937 15.316 1.00 93.25 68 HIS A CA 1
ATOM 542 C C . HIS A 1 68 ? -2.084 1.773 14.369 1.00 93.25 68 HIS A C 1
ATOM 544 O O . HIS A 1 68 ? -1.418 0.815 14.762 1.00 93.25 68 HIS A O 1
ATOM 550 N N . VAL A 1 69 ? -2.586 1.850 13.141 1.00 96.25 69 VAL A N 1
ATOM 551 C CA . VAL A 1 69 ? -2.398 0.804 12.136 1.00 96.25 69 VAL A CA 1
ATOM 552 C C . VAL A 1 69 ? -1.758 1.397 10.896 1.00 96.25 69 VAL A C 1
ATOM 554 O O . VAL A 1 69 ? -2.347 2.266 10.248 1.00 96.25 69 VAL A O 1
ATOM 557 N N . ASP A 1 70 ? -0.581 0.869 10.579 1.00 97.31 70 ASP A N 1
ATOM 558 C CA . ASP A 1 70 ? 0.167 1.172 9.369 1.00 97.31 70 ASP A CA 1
ATOM 559 C C . ASP A 1 70 ? 0.143 -0.051 8.445 1.00 97.31 70 ASP A C 1
ATOM 561 O O . ASP A 1 70 ? 0.206 -1.202 8.900 1.00 97.31 70 ASP A O 1
ATOM 565 N N . ILE A 1 71 ? 0.018 0.180 7.140 1.00 98.06 71 ILE A N 1
ATOM 566 C CA . ILE A 1 71 ? -0.179 -0.885 6.147 1.00 98.06 71 ILE A CA 1
ATOM 567 C C . ILE A 1 71 ? 0.782 -0.696 4.975 1.00 98.06 71 ILE A C 1
ATOM 569 O O . ILE A 1 71 ? 0.868 0.387 4.416 1.00 98.06 71 ILE A O 1
ATOM 573 N N . VAL A 1 72 ? 1.448 -1.759 4.532 1.00 98.06 72 VAL A N 1
ATOM 574 C CA . VAL A 1 72 ? 2.203 -1.797 3.273 1.00 98.06 72 VAL A CA 1
ATOM 575 C C . VAL A 1 72 ? 1.794 -3.040 2.491 1.00 98.06 72 VAL A C 1
ATOM 577 O O . VAL A 1 72 ? 2.053 -4.158 2.937 1.00 98.06 72 VAL A O 1
ATOM 580 N N . LEU A 1 73 ? 1.154 -2.863 1.332 1.00 98.25 73 LEU A N 1
ATOM 581 C CA . LEU A 1 73 ? 0.646 -3.969 0.511 1.00 98.25 73 LEU A CA 1
ATOM 582 C C . LEU A 1 73 ? 1.269 -3.963 -0.884 1.00 98.25 73 LEU A C 1
ATOM 584 O O . LEU A 1 73 ? 0.962 -3.085 -1.687 1.00 98.25 73 LEU A O 1
ATOM 588 N N . ASP A 1 74 ? 2.051 -4.994 -1.198 1.00 97.75 74 ASP A N 1
ATOM 589 C CA . ASP A 1 74 ? 2.459 -5.341 -2.561 1.00 97.75 74 ASP A CA 1
ATOM 590 C C . ASP A 1 74 ? 1.599 -6.493 -3.095 1.00 97.75 74 ASP A C 1
ATOM 592 O O . ASP A 1 74 ? 1.940 -7.671 -2.988 1.00 97.75 74 ASP A O 1
ATOM 596 N N . SER A 1 75 ? 0.405 -6.146 -3.579 1.00 97.69 75 SER A N 1
ATOM 597 C CA . SER A 1 75 ? -0.569 -7.098 -4.120 1.00 97.69 75 SER A CA 1
ATOM 598 C C . SER A 1 75 ? -1.532 -6.436 -5.108 1.00 97.69 75 SER A C 1
ATOM 600 O O . SER A 1 75 ? -1.770 -5.229 -5.057 1.00 97.69 75 SER A O 1
ATOM 602 N N . CYS A 1 76 ? -2.095 -7.220 -6.030 1.00 97.62 76 CYS A N 1
ATOM 603 C CA . CYS A 1 76 ? -3.076 -6.721 -6.999 1.00 97.62 76 CYS A CA 1
ATOM 604 C C . CYS A 1 76 ? -4.322 -6.152 -6.308 1.00 97.62 76 CYS A C 1
ATOM 606 O O . CYS A 1 76 ? -4.851 -6.771 -5.389 1.00 97.62 76 CYS A O 1
ATOM 608 N N . TYR A 1 77 ? -4.852 -5.040 -6.822 1.00 97.50 77 TYR A N 1
ATOM 609 C CA . TYR A 1 77 ? -6.060 -4.384 -6.311 1.00 97.50 77 TYR A CA 1
ATOM 610 C C . TYR A 1 77 ? -5.958 -3.955 -4.837 1.00 97.50 77 TYR A C 1
ATOM 612 O O . TYR A 1 77 ? -6.979 -3.802 -4.167 1.00 97.50 77 TYR A O 1
ATOM 620 N N . SER A 1 78 ? -4.741 -3.750 -4.328 1.00 98.19 78 SER A N 1
ATOM 621 C CA . SER A 1 78 ? -4.457 -3.478 -2.913 1.00 98.19 78 SER A CA 1
ATOM 622 C C . SER A 1 78 ? -5.132 -2.213 -2.375 1.00 98.19 78 SER A C 1
ATOM 624 O O . SER A 1 78 ? -5.478 -2.154 -1.195 1.00 98.19 78 SER A O 1
ATOM 626 N N . ALA A 1 79 ? -5.427 -1.227 -3.226 1.00 97.62 79 ALA A N 1
ATOM 627 C CA . ALA A 1 79 ? -6.246 -0.084 -2.832 1.00 97.62 79 ALA A CA 1
ATOM 628 C C . ALA A 1 79 ? -7.679 -0.453 -2.416 1.00 97.62 79 ALA A C 1
ATOM 630 O O . ALA A 1 79 ? -8.245 0.265 -1.599 1.00 97.62 79 ALA A O 1
ATOM 631 N N . ARG A 1 80 ? -8.275 -1.550 -2.913 1.00 97.69 80 ARG A N 1
ATOM 632 C CA . ARG A 1 80 ? -9.611 -1.983 -2.455 1.00 97.69 80 ARG A CA 1
ATOM 633 C C . ARG A 1 80 ? -9.587 -2.389 -0.987 1.00 97.69 80 ARG A C 1
ATOM 635 O O . ARG A 1 80 ? -10.394 -1.883 -0.218 1.00 97.69 80 ARG A O 1
ATOM 642 N N . PHE A 1 81 ? -8.588 -3.178 -0.588 1.00 98.19 81 PHE A N 1
ATOM 643 C CA . PHE A 1 81 ? -8.364 -3.526 0.815 1.00 98.19 81 PHE A CA 1
ATOM 644 C C . PHE A 1 81 ? -8.244 -2.270 1.688 1.00 98.19 81 PHE A C 1
ATOM 646 O O . PHE A 1 81 ? -8.872 -2.181 2.742 1.00 98.19 81 PHE A O 1
ATOM 653 N N . LEU A 1 82 ? -7.450 -1.287 1.246 1.00 97.50 82 LEU A N 1
ATOM 654 C CA . LEU A 1 82 ? -7.264 -0.043 1.993 1.00 97.50 82 LEU A CA 1
ATOM 655 C C . LEU A 1 82 ? -8.556 0.781 2.079 1.00 97.50 82 LEU A C 1
ATOM 657 O O . LEU A 1 82 ? -8.847 1.319 3.142 1.00 97.50 82 LEU A O 1
ATOM 661 N N . ILE A 1 83 ? -9.340 0.868 1.000 1.00 96.06 83 ILE A N 1
ATOM 662 C CA . ILE A 1 83 ? -10.640 1.553 1.008 1.00 96.06 83 ILE A CA 1
ATOM 663 C C . ILE A 1 83 ? -11.579 0.895 2.021 1.00 96.06 83 ILE A C 1
ATOM 665 O O . ILE A 1 83 ? -12.122 1.607 2.865 1.00 96.06 83 ILE A O 1
ATOM 669 N N . ASP A 1 84 ? -11.729 -0.431 1.980 1.00 95.62 84 ASP A N 1
ATOM 670 C CA . ASP A 1 84 ? -12.587 -1.174 2.912 1.00 95.62 84 ASP A CA 1
ATOM 671 C C . ASP A 1 84 ? -12.166 -0.913 4.366 1.00 95.62 84 ASP A C 1
ATOM 673 O O . ASP A 1 84 ? -12.986 -0.595 5.231 1.00 95.62 84 ASP A O 1
ATOM 677 N N . PHE A 1 85 ? -10.856 -0.963 4.626 1.00 96.00 85 PHE A N 1
ATOM 678 C CA . PHE A 1 85 ? -10.294 -0.727 5.950 1.00 96.00 85 PHE A CA 1
ATOM 679 C C . PHE A 1 85 ? -10.513 0.714 6.446 1.00 96.00 85 PHE A C 1
ATOM 681 O O . PHE A 1 85 ? -10.953 0.938 7.578 1.00 96.00 85 PHE A O 1
ATOM 688 N N . VAL A 1 86 ? -10.256 1.715 5.598 1.00 94.25 86 VAL A N 1
ATOM 689 C CA . VAL A 1 86 ? -10.476 3.135 5.917 1.00 94.25 86 VAL A CA 1
ATOM 690 C C . VAL A 1 86 ? -11.958 3.407 6.183 1.00 94.25 86 VAL A C 1
ATOM 692 O O . VAL A 1 86 ? -12.291 4.047 7.180 1.00 94.25 86 VAL A O 1
ATOM 695 N N . VAL A 1 87 ? -12.860 2.879 5.352 1.00 92.94 87 VAL A N 1
ATOM 696 C CA . VAL A 1 87 ? -14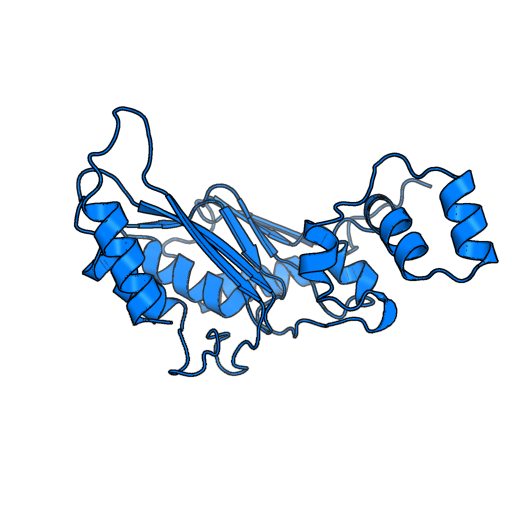.310 3.047 5.532 1.00 92.94 87 VAL A CA 1
ATOM 697 C C . VAL A 1 87 ? -14.795 2.395 6.828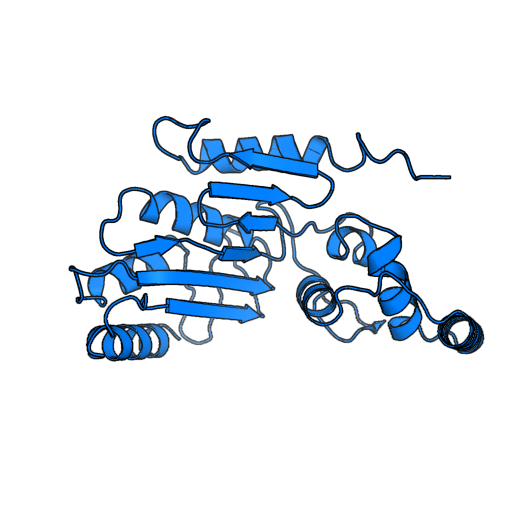 1.00 92.94 87 VAL A C 1
ATOM 699 O O . VAL A 1 87 ? -15.551 3.036 7.560 1.00 92.94 87 VAL A O 1
ATOM 702 N N . GLY A 1 88 ? -14.348 1.177 7.152 1.00 91.00 88 GLY A N 1
ATOM 703 C CA . GLY A 1 88 ? -14.714 0.499 8.404 1.00 91.00 88 GLY A CA 1
ATOM 704 C C . GLY A 1 88 ? -14.173 1.208 9.650 1.00 91.00 88 GLY A C 1
ATOM 705 O O . GLY A 1 88 ? -14.848 1.318 10.674 1.00 91.00 88 GLY A O 1
ATOM 706 N N . SER A 1 89 ? -12.967 1.767 9.557 1.00 91.12 89 SER A N 1
ATOM 707 C CA . SER A 1 89 ? -12.286 2.416 10.683 1.00 91.12 89 SER A CA 1
ATOM 708 C C . SER A 1 89 ? -12.707 3.864 10.968 1.00 91.12 89 SER A C 1
ATOM 710 O O . SER A 1 89 ? -12.390 4.373 12.045 1.00 91.12 89 SER A O 1
ATOM 712 N N . GLN A 1 90 ? -13.424 4.529 10.054 1.00 87.62 90 GLN A N 1
ATOM 713 C CA . GLN A 1 90 ? -13.663 5.981 10.100 1.00 87.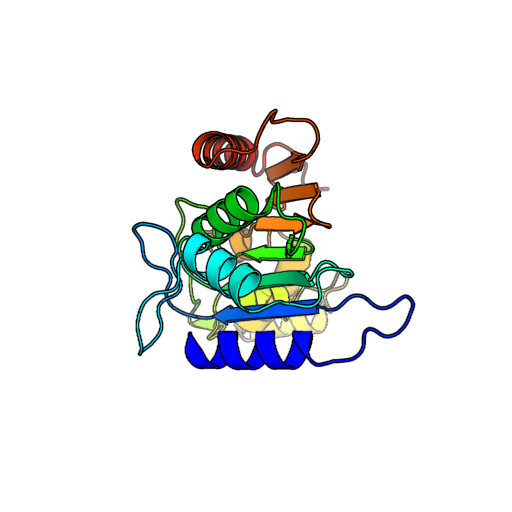62 90 GLN A CA 1
ATOM 714 C C . GLN A 1 90 ? -14.315 6.481 11.404 1.00 87.62 90 GLN A C 1
ATOM 716 O O . GLN A 1 90 ? -14.070 7.605 11.837 1.00 87.62 90 GLN A O 1
ATOM 721 N N . SER A 1 91 ? -15.137 5.644 12.043 1.00 82.94 91 SER A N 1
ATOM 722 C CA . SER A 1 91 ? -15.850 5.950 13.292 1.00 82.94 91 SER A CA 1
ATOM 723 C C . SER A 1 91 ? -15.300 5.182 14.497 1.00 82.94 91 SER A C 1
ATOM 725 O O . SER A 1 91 ? -15.917 5.180 15.557 1.00 82.94 91 SER A O 1
ATOM 727 N N . SER A 1 92 ? -14.174 4.480 14.340 1.00 85.50 92 SER A N 1
ATOM 728 C CA . SER A 1 92 ? -13.644 3.603 15.380 1.00 85.50 92 SER A CA 1
ATOM 729 C C . SER A 1 92 ? -12.948 4.395 16.486 1.00 85.50 92 SER A C 1
ATOM 731 O O . SER A 1 92 ? -11.995 5.138 16.243 1.00 85.50 92 SER A O 1
ATOM 733 N N . GLU A 1 93 ? -13.367 4.157 17.728 1.00 87.19 93 GLU A N 1
ATOM 734 C CA . GLU A 1 93 ? -12.644 4.591 18.931 1.00 87.19 93 GLU A CA 1
ATOM 735 C C . GLU A 1 93 ? -11.500 3.637 19.305 1.00 87.19 93 GLU A C 1
ATOM 737 O O . GLU A 1 93 ? -10.730 3.925 20.214 1.00 87.19 93 GLU A O 1
ATOM 742 N N . THR A 1 94 ? -11.368 2.508 18.604 1.00 89.44 94 THR A N 1
ATOM 743 C CA . THR A 1 94 ? -10.386 1.454 18.895 1.00 89.44 94 THR A CA 1
ATOM 744 C C . THR A 1 94 ? -9.203 1.516 17.942 1.00 89.44 94 THR A C 1
ATOM 746 O O . THR A 1 94 ? -8.059 1.420 18.371 1.00 89.44 94 THR A O 1
ATOM 749 N N . VAL A 1 95 ? -9.466 1.714 16.652 1.00 92.25 95 VAL A N 1
ATOM 750 C CA . VAL A 1 95 ? -8.462 1.663 15.585 1.00 92.25 95 VAL A CA 1
ATOM 751 C C . VAL A 1 95 ? -8.291 3.046 14.975 1.00 92.25 95 VAL A C 1
ATOM 753 O O . VAL A 1 95 ? -9.259 3.780 14.780 1.00 92.25 95 VAL A O 1
ATOM 756 N N . HIS A 1 96 ? -7.053 3.418 14.677 1.00 91.56 96 HIS A N 1
ATOM 757 C CA . HIS A 1 96 ? -6.705 4.613 13.925 1.00 91.56 96 HIS A CA 1
ATOM 758 C C . HIS A 1 96 ? -5.783 4.233 12.770 1.00 91.56 96 HIS A C 1
ATOM 760 O O . HIS A 1 96 ? -4.631 3.861 12.985 1.00 91.56 96 HIS A O 1
ATOM 766 N N . VAL A 1 97 ? -6.302 4.324 11.550 1.00 93.38 97 VAL A N 1
ATOM 767 C CA . VAL A 1 97 ? -5.515 4.116 10.331 1.00 93.38 97 VAL A CA 1
ATOM 768 C C . VAL A 1 97 ? -4.641 5.340 10.121 1.00 93.38 97 VAL A C 1
ATOM 770 O O . VAL A 1 97 ? -5.161 6.457 10.131 1.00 93.38 97 VAL A O 1
ATOM 773 N N . PHE A 1 98 ? -3.333 5.135 9.984 1.00 92.94 98 PHE A N 1
ATOM 774 C CA . PHE A 1 98 ? -2.372 6.229 9.989 1.00 92.94 98 PHE A CA 1
ATOM 775 C C . PHE A 1 98 ? -1.598 6.310 8.673 1.00 92.94 98 PHE A C 1
ATOM 777 O O . PHE A 1 98 ? -2.074 6.988 7.762 1.00 92.94 98 PHE A O 1
ATOM 784 N N . ASP A 1 99 ? -0.467 5.615 8.536 1.00 95.56 99 ASP A N 1
ATOM 785 C CA . ASP A 1 99 ? 0.316 5.639 7.300 1.00 95.56 99 ASP A CA 1
ATOM 786 C C . ASP A 1 99 ? 0.144 4.320 6.544 1.00 95.56 99 ASP A C 1
ATOM 788 O O . ASP A 1 99 ? 0.461 3.237 7.035 1.00 95.56 99 ASP A O 1
ATOM 792 N N . CYS A 1 100 ? -0.405 4.391 5.332 1.00 97.62 100 CYS A N 1
ATOM 793 C CA . CYS A 1 100 ? -0.613 3.207 4.500 1.00 97.62 100 CYS A CA 1
ATOM 794 C C . CYS A 1 100 ? -0.009 3.405 3.117 1.00 97.62 100 CYS A C 1
ATOM 796 O O . CYS A 1 100 ? -0.102 4.482 2.548 1.00 97.62 100 CYS A O 1
ATOM 798 N N . MET A 1 101 ? 0.559 2.358 2.539 1.00 97.88 101 MET A N 1
ATOM 799 C CA . MET A 1 101 ? 1.097 2.357 1.188 1.00 97.88 101 MET A CA 1
ATOM 800 C C . MET A 1 101 ? 0.604 1.104 0.474 1.00 97.88 101 MET A C 1
ATOM 802 O O . MET A 1 101 ? 0.745 -0.014 0.969 1.00 97.88 101 MET A O 1
ATOM 806 N N . VAL A 1 102 ? 0.012 1.277 -0.699 1.00 98.19 102 VAL A N 1
ATOM 807 C CA . VAL A 1 102 ? -0.514 0.175 -1.502 1.00 98.19 102 VAL A CA 1
ATOM 808 C C . VAL A 1 102 ? 0.042 0.243 -2.912 1.00 98.19 102 VAL A C 1
ATOM 810 O O . VAL A 1 102 ? 0.207 1.312 -3.500 1.00 98.19 102 VAL A O 1
ATOM 813 N N . SER A 1 103 ? 0.348 -0.924 -3.458 1.00 97.56 103 SER A N 1
ATOM 814 C CA . SER A 1 103 ? 1.025 -1.075 -4.738 1.00 97.56 103 SER A CA 1
ATOM 815 C C . SER A 1 103 ? 0.179 -0.723 -5.954 1.00 97.56 103 SER A C 1
ATOM 817 O O . SER A 1 103 ? 0.758 -0.442 -7.000 1.00 97.56 103 SER A O 1
ATOM 819 N N . SER A 1 104 ? -1.150 -0.790 -5.877 1.00 97.12 104 SER A N 1
ATOM 820 C CA . SER A 1 104 ? -2.024 -0.628 -7.043 1.00 97.12 104 SER A CA 1
ATOM 821 C C . SER A 1 104 ? -3.340 0.060 -6.704 1.00 97.12 104 SER A C 1
ATOM 823 O O . SER A 1 104 ? -3.878 -0.111 -5.608 1.00 97.12 104 SER A O 1
ATOM 825 N N . LEU A 1 105 ? -3.879 0.799 -7.676 1.00 96.88 105 LEU A N 1
ATOM 826 C CA . LEU A 1 105 ? -5.217 1.387 -7.609 1.00 96.88 105 LEU A CA 1
ATOM 827 C C . LEU A 1 105 ? -6.322 0.314 -7.668 1.00 96.88 105 LEU A C 1
ATOM 829 O O . LEU A 1 105 ? -6.058 -0.838 -8.028 1.00 96.88 105 LEU A O 1
ATOM 833 N N . PRO A 1 106 ? -7.586 0.661 -7.344 1.00 95.94 106 PRO A N 1
ATOM 834 C CA . PRO A 1 106 ? -8.663 -0.321 -7.236 1.00 95.94 106 PRO A CA 1
ATOM 835 C C . PRO A 1 106 ? -8.929 -1.120 -8.516 1.00 95.94 106 PRO A C 1
ATOM 837 O O . PRO A 1 106 ? -9.471 -2.220 -8.452 1.00 95.94 106 PRO A O 1
ATOM 840 N N . ASP A 1 107 ? -8.594 -0.586 -9.685 1.00 94.69 107 ASP A N 1
ATOM 841 C CA . ASP A 1 107 ? -8.800 -1.206 -10.994 1.00 94.69 107 ASP A CA 1
ATOM 842 C C . ASP A 1 107 ? -7.519 -1.817 -11.592 1.00 94.69 107 ASP A C 1
ATOM 844 O O . ASP A 1 107 ? -7.542 -2.328 -12.713 1.00 94.69 107 ASP A O 1
ATOM 848 N N . GLU A 1 108 ? -6.412 -1.822 -10.847 1.00 95.56 108 GLU A N 1
ATOM 849 C CA . GLU A 1 108 ? -5.086 -2.170 -11.355 1.00 95.56 108 GLU A CA 1
ATOM 850 C C . GLU A 1 108 ? -4.505 -3.446 -10.744 1.00 95.56 108 GLU A C 1
ATOM 852 O O . GLU A 1 108 ? -4.791 -3.845 -9.616 1.00 95.56 108 GLU A O 1
ATOM 857 N N . LYS A 1 109 ? -3.630 -4.089 -11.521 1.00 97.12 109 LYS A N 1
ATOM 858 C CA . LYS A 1 109 ? -2.798 -5.198 -11.052 1.00 97.12 109 LYS A CA 1
ATOM 859 C C . LYS A 1 109 ? -1.457 -4.667 -10.562 1.00 97.12 109 LYS A C 1
ATOM 861 O O . LYS A 1 109 ? -0.982 -3.646 -11.053 1.00 97.12 109 LYS A O 1
ATOM 866 N N . SER A 1 110 ? -0.827 -5.420 -9.669 1.00 96.69 110 SER A N 1
ATOM 867 C CA . SER A 1 110 ? 0.586 -5.243 -9.345 1.00 96.69 110 SER A CA 1
ATOM 868 C C . SER A 1 110 ? 1.455 -6.158 -10.197 1.00 96.69 110 SER A C 1
ATOM 870 O O . SER A 1 110 ? 1.047 -7.273 -10.526 1.00 96.69 110 SER A O 1
ATOM 872 N N . TYR A 1 111 ? 2.628 -5.662 -10.582 1.00 95.31 111 TYR A N 1
ATOM 873 C CA . TYR A 1 111 ? 3.550 -6.348 -11.479 1.00 95.31 111 TYR A CA 1
ATOM 874 C C . TYR A 1 111 ? 4.867 -6.672 -10.786 1.00 95.31 111 TYR A C 1
ATOM 876 O O . TYR A 1 111 ? 5.459 -5.833 -10.106 1.00 95.31 111 TYR A O 1
ATOM 884 N N . GLU A 1 112 ? 5.345 -7.883 -11.041 1.00 93.62 112 GLU A N 1
ATOM 885 C CA . GLU A 1 112 ? 6.734 -8.277 -10.842 1.00 93.62 112 GLU A CA 1
ATOM 886 C C . GLU A 1 112 ? 7.488 -8.060 -12.153 1.00 93.62 112 GLU A C 1
ATOM 888 O O . GLU A 1 112 ? 6.960 -8.347 -13.232 1.00 93.62 112 GLU A O 1
ATOM 893 N N . MET A 1 113 ? 8.701 -7.514 -12.068 1.00 90.69 113 MET A N 1
ATOM 894 C CA . MET A 1 113 ? 9.527 -7.272 -13.249 1.00 90.69 113 MET A CA 1
ATOM 895 C C . MET A 1 113 ? 10.705 -8.243 -13.244 1.00 90.69 113 MET A C 1
ATOM 897 O O . MET A 1 113 ? 11.527 -8.213 -12.328 1.00 90.69 113 MET A O 1
ATOM 901 N N . ASP A 1 114 ? 10.827 -9.061 -14.290 1.00 89.25 114 ASP A N 1
ATOM 902 C CA . ASP A 1 114 ? 11.858 -10.108 -14.379 1.00 89.25 114 ASP A CA 1
ATOM 903 C C . ASP A 1 114 ? 13.275 -9.562 -14.155 1.00 89.25 114 ASP A C 1
ATOM 905 O O . ASP A 1 114 ? 14.081 -10.161 -13.454 1.00 89.25 114 ASP A O 1
ATOM 909 N N . PHE A 1 115 ? 13.576 -8.383 -14.703 1.00 85.94 115 PHE A N 1
ATOM 910 C CA . PHE A 1 115 ? 14.918 -7.800 -14.645 1.00 85.94 115 PHE A CA 1
ATOM 911 C C . PHE A 1 115 ? 15.286 -7.180 -13.284 1.00 85.94 115 PHE A C 1
ATOM 913 O O . PHE A 1 115 ? 16.458 -6.870 -13.067 1.00 85.94 115 PHE A O 1
ATOM 920 N N . ILE A 1 116 ? 14.321 -6.977 -12.377 1.00 86.69 116 ILE A N 1
ATOM 921 C CA . ILE A 1 116 ? 14.595 -6.579 -10.981 1.00 86.69 116 ILE A CA 1
ATOM 922 C C . ILE A 1 116 ? 14.316 -7.708 -9.984 1.00 86.69 116 ILE A C 1
ATOM 924 O O . ILE A 1 116 ? 14.614 -7.531 -8.804 1.00 86.69 116 ILE A O 1
ATOM 928 N N . GLU A 1 117 ? 13.763 -8.835 -10.452 1.00 88.06 117 GLU A N 1
ATOM 929 C CA . GLU A 1 117 ? 13.394 -10.013 -9.654 1.00 88.06 117 GLU A CA 1
ATOM 930 C C . GLU A 1 117 ? 12.519 -9.656 -8.437 1.00 88.06 117 GLU A C 1
ATOM 932 O O . GLU A 1 117 ? 12.646 -10.232 -7.357 1.00 88.06 117 GLU A O 1
ATOM 937 N N . HIS A 1 118 ? 11.661 -8.642 -8.591 1.00 88.94 118 HIS A N 1
ATOM 938 C CA . HIS A 1 118 ? 10.855 -8.088 -7.506 1.00 88.94 118 HIS A CA 1
ATOM 939 C C . HIS A 1 118 ? 9.565 -7.446 -8.039 1.00 88.94 118 HIS A C 1
ATOM 941 O O . HIS A 1 118 ? 9.507 -6.988 -9.185 1.00 88.94 118 HIS A O 1
ATOM 947 N N . GLY A 1 119 ? 8.547 -7.345 -7.179 1.00 93.44 119 GLY A N 1
ATOM 948 C CA . GLY A 1 119 ? 7.416 -6.431 -7.363 1.00 93.44 119 GLY A CA 1
ATOM 949 C C . GLY A 1 119 ? 7.888 -4.988 -7.562 1.00 93.44 119 GLY A C 1
ATOM 950 O O . GLY A 1 119 ? 8.728 -4.503 -6.797 1.00 93.44 119 GLY A O 1
ATOM 951 N N . ALA A 1 120 ? 7.356 -4.299 -8.577 1.00 93.62 120 ALA A N 1
ATOM 952 C CA . ALA A 1 120 ? 7.741 -2.927 -8.918 1.00 93.62 120 ALA A CA 1
ATOM 953 C C . ALA A 1 120 ? 7.577 -1.969 -7.727 1.00 93.62 120 ALA A C 1
ATOM 955 O O . ALA A 1 120 ? 8.434 -1.125 -7.484 1.00 93.62 120 ALA A O 1
ATOM 956 N N . PHE A 1 121 ? 6.513 -2.149 -6.938 1.00 95.12 121 PHE A N 1
ATOM 957 C CA . PHE A 1 121 ? 6.246 -1.339 -5.753 1.00 95.12 121 PHE A CA 1
ATOM 958 C C . PHE A 1 121 ? 7.271 -1.563 -4.641 1.00 95.12 121 PHE A C 1
ATOM 960 O O . PHE A 1 121 ? 7.926 -0.612 -4.217 1.00 95.12 121 PHE A O 1
ATOM 967 N N . SER A 1 122 ? 7.475 -2.808 -4.204 1.00 93.19 122 SER A N 1
ATOM 968 C CA . SER A 1 122 ? 8.471 -3.099 -3.167 1.00 93.19 122 SER A CA 1
ATOM 969 C C . SER A 1 122 ? 9.896 -2.726 -3.593 1.00 93.19 122 SER A C 1
ATOM 971 O O . SER A 1 122 ? 10.690 -2.266 -2.767 1.00 93.19 122 SER A O 1
ATOM 973 N N . PHE A 1 123 ? 10.233 -2.877 -4.880 1.00 91.38 123 PHE A N 1
ATOM 974 C CA . PHE A 1 123 ? 11.511 -2.407 -5.410 1.00 91.38 123 PHE A CA 1
ATOM 975 C C . PHE A 1 123 ? 11.661 -0.893 -5.235 1.00 91.38 123 PHE A C 1
ATOM 977 O O . PHE A 1 123 ? 12.672 -0.450 -4.691 1.00 91.38 123 PHE A O 1
ATOM 984 N N . SER A 1 124 ? 10.655 -0.110 -5.632 1.00 90.06 124 SER A N 1
ATOM 985 C CA . SER A 1 124 ? 10.672 1.347 -5.484 1.00 90.06 124 SER A CA 1
ATOM 986 C C . SER A 1 124 ? 10.698 1.806 -4.025 1.00 90.06 124 SER A C 1
ATOM 988 O O . SER A 1 124 ? 11.393 2.767 -3.714 1.00 90.06 124 SER A O 1
ATOM 990 N N . LEU A 1 125 ? 10.023 1.105 -3.107 1.00 88.12 125 LEU A N 1
ATOM 991 C CA . LEU A 1 125 ? 10.081 1.425 -1.674 1.00 88.12 125 LEU A CA 1
ATOM 992 C C . LEU A 1 125 ? 11.470 1.185 -1.069 1.00 88.12 125 LEU A C 1
ATOM 994 O O . LEU A 1 125 ? 11.951 1.968 -0.253 1.00 88.12 125 LEU A O 1
ATOM 998 N N . THR A 1 126 ? 12.128 0.092 -1.458 1.00 85.81 126 THR A N 1
ATOM 999 C CA . THR A 1 126 ? 13.457 -0.281 -0.937 1.00 85.81 126 THR A CA 1
ATOM 1000 C C . THR A 1 126 ? 14.599 0.454 -1.634 1.00 85.81 126 THR A C 1
ATOM 1002 O O . THR A 1 126 ? 15.715 0.523 -1.118 1.00 85.81 126 THR A O 1
ATOM 1005 N N . HIS A 1 127 ? 14.313 1.034 -2.796 1.00 80.81 127 HIS A N 1
ATOM 1006 C CA . HIS A 1 127 ? 15.235 1.826 -3.585 1.00 80.81 127 HIS A CA 1
ATOM 1007 C C . HIS A 1 127 ? 14.520 3.123 -3.974 1.00 80.81 127 HIS A C 1
ATOM 1009 O O . HIS A 1 127 ? 14.124 3.248 -5.122 1.00 80.81 127 HIS A O 1
ATOM 1015 N N . PRO A 1 128 ? 14.370 4.118 -3.086 1.00 65.81 128 PRO A N 1
ATOM 1016 C CA . PRO A 1 128 ? 13.595 5.339 -3.369 1.00 65.81 128 PRO A CA 1
ATOM 1017 C C . PRO A 1 128 ? 14.155 6.218 -4.511 1.00 65.81 128 PRO A C 1
ATOM 1019 O O . PRO A 1 128 ? 13.661 7.310 -4.769 1.00 65.81 128 PRO A O 1
ATOM 1022 N N . GLY A 1 129 ? 15.195 5.753 -5.210 1.00 63.78 129 GLY A N 1
ATOM 1023 C CA . GLY A 1 129 ? 16.027 6.562 -6.082 1.00 63.78 129 GLY A CA 1
ATOM 1024 C C . GLY A 1 129 ? 16.874 7.527 -5.253 1.00 63.78 129 GLY A C 1
ATOM 1025 O O . GLY A 1 129 ? 16.588 7.817 -4.094 1.00 63.78 129 GLY A O 1
ATOM 1026 N N . ASN A 1 130 ? 17.971 7.998 -5.830 1.00 56.19 130 ASN A N 1
ATOM 1027 C CA . ASN A 1 130 ? 18.732 9.091 -5.240 1.00 56.19 130 ASN A CA 1
ATOM 1028 C C . ASN A 1 130 ? 18.421 10.358 -6.036 1.00 56.19 130 ASN A C 1
ATOM 1030 O O . ASN A 1 130 ? 18.361 10.311 -7.263 1.00 56.19 130 ASN A O 1
ATOM 1034 N N . SER A 1 131 ? 18.336 11.501 -5.356 1.00 57.31 131 SER A N 1
ATOM 1035 C CA . SER A 1 131 ? 18.381 12.816 -6.015 1.00 57.31 131 SER A CA 1
ATOM 1036 C C . SER A 1 131 ? 19.714 13.061 -6.740 1.00 57.31 131 SER A C 1
ATOM 1038 O O . SER A 1 131 ? 19.796 13.923 -7.609 1.00 57.31 131 SER A O 1
ATOM 1040 N N . TYR A 1 132 ? 20.748 12.278 -6.407 1.00 62.62 132 TYR A N 1
ATOM 1041 C CA . TYR A 1 132 ? 22.058 12.271 -7.051 1.00 62.62 132 TYR A CA 1
ATOM 1042 C C . TYR A 1 132 ? 22.405 10.887 -7.604 1.00 62.62 132 TYR A C 1
ATOM 1044 O O . TYR A 1 132 ? 22.772 9.972 -6.865 1.00 62.62 132 TYR A O 1
ATOM 1052 N N . VAL A 1 133 ? 22.329 10.745 -8.923 1.00 72.56 133 VAL A N 1
ATOM 1053 C CA . VAL A 1 133 ? 22.840 9.566 -9.628 1.00 72.56 133 VAL A CA 1
ATOM 1054 C C . VAL A 1 133 ? 24.343 9.717 -9.840 1.00 72.56 133 VAL A C 1
ATOM 1056 O O . VAL A 1 133 ? 24.794 10.727 -10.381 1.00 72.56 133 VAL A O 1
ATOM 1059 N N . ASP A 1 134 ? 25.128 8.709 -9.452 1.00 82.69 134 ASP A N 1
ATOM 1060 C CA . ASP A 1 134 ? 26.535 8.632 -9.849 1.00 82.69 134 ASP A CA 1
ATOM 1061 C C . ASP A 1 134 ? 26.606 8.385 -11.365 1.00 82.69 134 ASP A C 1
ATOM 1063 O O . ASP A 1 134 ? 26.275 7.308 -11.863 1.00 82.69 134 ASP A O 1
ATOM 1067 N N . ALA A 1 135 ? 27.033 9.406 -12.112 1.00 83.44 135 ALA A N 1
ATOM 1068 C CA . ALA A 1 135 ? 27.125 9.351 -13.568 1.00 83.44 135 ALA A CA 1
ATOM 1069 C C . ALA A 1 135 ? 28.080 8.253 -14.067 1.00 83.44 135 ALA A C 1
ATOM 1071 O O . ALA A 1 135 ? 27.863 7.694 -15.140 1.00 83.44 135 ALA A O 1
ATOM 1072 N N . THR A 1 136 ? 29.115 7.912 -13.293 1.00 88.19 136 THR A N 1
ATOM 1073 C CA . THR A 1 136 ? 30.064 6.846 -13.641 1.00 88.19 136 THR A CA 1
ATOM 1074 C C . THR A 1 136 ? 29.444 5.469 -13.420 1.00 88.19 136 THR A C 1
ATOM 1076 O O . THR A 1 136 ? 29.687 4.550 -14.204 1.00 88.19 136 THR A O 1
ATOM 1079 N N . GLU A 1 137 ? 28.654 5.308 -12.356 1.00 88.00 137 GLU A N 1
ATOM 1080 C CA . GLU A 1 137 ? 27.878 4.088 -12.103 1.00 88.00 137 GLU A CA 1
ATOM 1081 C C . GLU A 1 137 ? 26.832 3.882 -13.203 1.00 88.00 137 GLU A C 1
ATOM 1083 O O . GLU A 1 137 ? 26.786 2.807 -13.801 1.00 88.00 137 GLU A O 1
ATOM 1088 N N . LEU 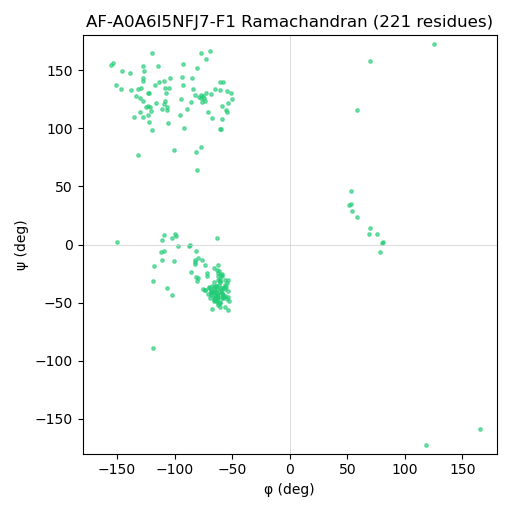A 1 138 ? 26.066 4.927 -13.538 1.00 87.81 138 LEU A N 1
ATOM 1089 C CA . LEU A 1 138 ? 25.050 4.861 -14.587 1.00 87.81 138 LEU A CA 1
ATOM 1090 C C . LEU A 1 138 ? 25.663 4.580 -15.964 1.00 87.81 138 LEU A C 1
ATOM 1092 O O . LEU A 1 138 ? 25.170 3.705 -16.670 1.00 87.81 138 LEU A O 1
ATOM 1096 N N . ALA A 1 139 ? 26.744 5.270 -16.344 1.00 89.25 139 ALA A N 1
ATOM 1097 C CA . ALA A 1 139 ? 27.415 5.027 -17.623 1.00 89.25 139 ALA A CA 1
ATOM 1098 C C . ALA A 1 139 ? 27.874 3.566 -17.746 1.00 89.25 139 ALA A C 1
ATOM 1100 O O . ALA A 1 139 ? 27.612 2.909 -18.749 1.00 89.25 139 ALA A O 1
ATOM 1101 N N . ARG A 1 140 ? 28.466 3.018 -16.680 1.00 92.88 140 ARG A N 1
ATOM 1102 C CA . ARG A 1 140 ? 28.892 1.615 -16.642 1.00 92.88 140 ARG A CA 1
ATOM 1103 C C . ARG A 1 140 ? 27.712 0.647 -16.703 1.00 92.88 140 ARG A C 1
ATOM 1105 O O . ARG A 1 140 ? 27.816 -0.395 -17.342 1.00 92.88 140 ARG A O 1
ATOM 1112 N N . ALA A 1 141 ? 26.609 0.968 -16.033 1.00 91.31 141 ALA A N 1
ATOM 1113 C CA . ALA A 1 141 ? 25.395 0.164 -16.089 1.00 91.31 141 ALA A CA 1
ATOM 1114 C C . ALA A 1 141 ? 24.809 0.143 -17.510 1.00 91.31 141 ALA A C 1
ATOM 1116 O O . ALA A 1 141 ? 24.415 -0.920 -17.982 1.00 91.31 141 ALA A O 1
ATOM 1117 N N . ILE A 1 142 ? 24.826 1.280 -18.216 1.00 91.12 142 ILE A N 1
ATOM 1118 C CA . ILE A 1 142 ? 24.426 1.383 -19.628 1.00 91.12 142 ILE A CA 1
ATOM 1119 C C . ILE A 1 142 ? 25.332 0.523 -20.513 1.00 91.12 142 ILE A C 1
ATOM 1121 O O . ILE A 1 142 ? 24.821 -0.302 -21.270 1.00 91.12 142 ILE A O 1
ATOM 1125 N N . ASP A 1 143 ? 26.653 0.664 -20.380 1.00 95.38 143 ASP A N 1
ATOM 1126 C CA . ASP A 1 143 ? 27.625 -0.106 -21.166 1.00 95.38 143 ASP A CA 1
ATOM 1127 C C . ASP A 1 143 ? 27.458 -1.622 -20.961 1.00 95.38 143 ASP A C 1
ATOM 1129 O O . ASP A 1 143 ? 27.563 -2.402 -21.908 1.00 95.38 143 ASP A O 1
ATOM 1133 N N . ASN A 1 144 ? 27.145 -2.038 -19.730 1.00 95.06 144 ASN A N 1
ATOM 1134 C CA . ASN A 1 144 ? 26.948 -3.440 -19.359 1.00 95.06 144 ASN A CA 1
ATOM 1135 C C . ASN A 1 144 ? 25.513 -3.952 -19.564 1.00 95.06 144 ASN A C 1
ATOM 1137 O O . ASN A 1 144 ? 25.253 -5.120 -19.280 1.00 95.06 144 ASN A O 1
ATOM 1141 N N . GLN A 1 145 ? 24.582 -3.105 -20.015 1.00 91.81 145 GLN A N 1
ATOM 1142 C CA . GLN A 1 145 ? 23.147 -3.414 -20.085 1.00 91.81 145 GLN A CA 1
ATOM 1143 C C . GLN A 1 145 ? 22.552 -3.911 -18.749 1.00 91.81 145 GLN A C 1
ATOM 1145 O O . GLN A 1 145 ? 21.643 -4.741 -18.723 1.00 91.81 145 GLN A O 1
ATOM 1150 N N . ASP A 1 146 ? 23.044 -3.386 -17.625 1.00 91.44 146 ASP A N 1
ATOM 1151 C CA . ASP A 1 146 ? 22.523 -3.669 -16.286 1.00 91.44 146 ASP A CA 1
ATOM 1152 C C . ASP A 1 146 ? 21.229 -2.879 -16.041 1.00 91.44 146 ASP A C 1
ATOM 1154 O O . ASP A 1 146 ? 21.220 -1.788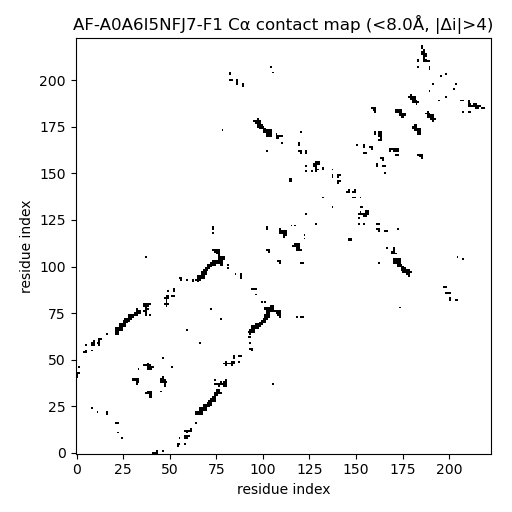 -15.462 1.00 91.44 146 ASP A O 1
ATOM 1158 N N . LEU A 1 147 ? 20.114 -3.444 -16.510 1.00 89.19 147 LEU A N 1
ATOM 1159 C CA . LEU A 1 147 ? 18.789 -2.833 -16.409 1.00 89.19 147 LEU A CA 1
ATOM 1160 C C . LEU A 1 147 ? 18.394 -2.508 -14.966 1.00 89.19 147 LEU A C 1
ATOM 1162 O O . LEU A 1 147 ? 17.776 -1.471 -14.736 1.00 89.19 147 LEU A O 1
ATOM 1166 N N . ARG A 1 148 ? 18.762 -3.351 -13.993 1.00 88.06 148 ARG A N 1
ATOM 1167 C CA . ARG A 1 148 ? 18.415 -3.147 -12.581 1.00 88.06 148 ARG A CA 1
ATOM 1168 C C . ARG A 1 148 ? 19.053 -1.872 -12.043 1.00 88.06 148 ARG A C 1
ATOM 1170 O O . ARG A 1 148 ? 18.368 -1.064 -11.414 1.00 88.06 148 ARG A O 1
ATOM 1177 N N . THR A 1 149 ? 20.344 -1.681 -12.299 1.00 87.81 149 THR A N 1
ATOM 1178 C CA . THR A 1 149 ? 21.054 -0.471 -11.871 1.00 87.81 149 THR A CA 1
ATOM 1179 C C . THR A 1 149 ? 20.559 0.753 -12.636 1.00 87.81 149 THR A C 1
ATOM 1181 O O . THR A 1 149 ? 20.299 1.780 -12.013 1.00 87.81 149 THR A O 1
ATOM 1184 N N . ILE A 1 150 ? 20.313 0.636 -13.947 1.00 87.81 150 ILE A N 1
ATOM 1185 C CA . ILE A 1 150 ? 19.750 1.730 -14.754 1.00 87.81 150 ILE A CA 1
ATOM 1186 C C . ILE A 1 150 ? 18.414 2.208 -14.171 1.00 87.81 150 ILE A C 1
ATOM 1188 O O . ILE A 1 150 ? 18.266 3.397 -13.887 1.00 87.81 150 ILE A O 1
ATOM 1192 N N . VAL A 1 151 ? 17.444 1.314 -13.944 1.00 86.69 151 VAL A N 1
ATOM 1193 C CA . VAL A 1 151 ? 16.135 1.741 -13.421 1.00 86.69 151 VAL A CA 1
ATOM 1194 C C . VAL A 1 151 ? 16.226 2.265 -11.994 1.00 86.69 151 VAL A C 1
ATOM 1196 O O . VAL A 1 151 ? 15.559 3.245 -11.669 1.00 86.69 151 VAL A O 1
ATOM 1199 N N . LYS A 1 152 ? 17.093 1.677 -11.158 1.00 85.06 152 LYS A N 1
ATOM 1200 C CA . LYS A 1 152 ? 17.341 2.152 -9.794 1.00 85.06 152 LYS A CA 1
ATOM 1201 C C . LYS A 1 152 ? 17.823 3.600 -9.798 1.00 85.06 152 LYS A C 1
ATOM 1203 O O . LYS A 1 152 ? 17.374 4.395 -8.973 1.00 85.06 152 LYS A O 1
ATOM 1208 N N . SER A 1 153 ? 18.740 3.924 -10.706 1.00 83.12 153 SER A N 1
ATOM 1209 C CA . SER A 1 153 ? 19.280 5.269 -10.870 1.00 83.12 153 SER A CA 1
ATOM 1210 C C . SER A 1 153 ? 18.230 6.237 -11.415 1.00 83.12 153 SER A C 1
ATOM 1212 O O . SER A 1 153 ? 18.118 7.354 -10.924 1.00 83.12 153 SER A O 1
ATOM 1214 N N . LEU A 1 154 ? 17.434 5.822 -12.402 1.00 81.56 154 LEU A N 1
ATOM 1215 C CA . LEU A 1 154 ? 16.506 6.727 -13.084 1.00 81.56 154 LEU A CA 1
ATOM 1216 C C . LEU A 1 154 ? 15.202 6.980 -12.320 1.00 81.56 154 LEU A C 1
ATOM 1218 O O . LEU A 1 154 ? 14.652 8.072 -12.433 1.00 81.56 154 LEU A O 1
ATOM 1222 N N . GLN A 1 155 ? 14.701 6.021 -11.537 1.00 78.62 155 GLN A N 1
ATOM 1223 C CA . GLN A 1 155 ? 13.345 6.102 -10.978 1.00 78.62 155 GLN A CA 1
ATOM 1224 C C . GLN A 1 155 ? 13.103 7.316 -10.062 1.00 78.62 155 GLN A C 1
ATOM 1226 O O . GLN A 1 155 ? 11.997 7.840 -10.054 1.00 78.62 155 GLN A O 1
ATOM 1231 N N . GLY A 1 156 ? 14.126 7.798 -9.341 1.00 66.62 156 GLY A N 1
ATOM 1232 C CA . GLY A 1 156 ? 14.014 8.977 -8.464 1.00 66.62 156 GLY A CA 1
ATOM 1233 C C . GLY A 1 156 ? 14.076 10.323 -9.195 1.00 66.62 156 GLY A C 1
ATOM 1234 O O . GLY A 1 156 ? 13.796 11.357 -8.598 1.00 66.62 156 GLY A O 1
ATOM 1235 N N . ILE A 1 157 ? 14.455 10.317 -10.476 1.00 68.38 157 ILE A N 1
ATOM 1236 C CA . ILE A 1 157 ? 14.562 11.512 -11.327 1.00 68.38 157 ILE A CA 1
ATOM 1237 C C . ILE A 1 157 ? 13.409 11.554 -12.334 1.00 68.38 157 ILE A C 1
ATOM 1239 O O . ILE A 1 157 ? 12.900 12.621 -12.663 1.00 68.38 157 ILE A O 1
ATOM 1243 N N . ALA A 1 158 ? 13.018 10.391 -12.855 1.00 65.31 158 ALA A N 1
ATOM 1244 C CA . ALA A 1 158 ? 12.188 10.293 -14.047 1.00 65.31 158 ALA A CA 1
ATOM 1245 C C . ALA A 1 158 ? 10.681 10.390 -13.779 1.00 65.31 158 ALA A C 1
ATOM 1247 O O . ALA A 1 158 ? 9.938 10.719 -14.705 1.00 65.31 158 ALA A O 1
ATOM 1248 N N . ALA A 1 159 ? 10.209 10.083 -12.564 1.00 72.12 159 ALA A N 1
ATOM 1249 C CA . ALA A 1 159 ? 8.776 10.048 -12.303 1.00 72.12 159 ALA A CA 1
ATOM 1250 C C . ALA A 1 159 ? 8.392 10.381 -10.855 1.00 72.12 159 ALA A C 1
ATOM 1252 O O . ALA A 1 159 ? 8.966 9.819 -9.924 1.00 72.12 159 ALA A O 1
ATOM 1253 N N . PRO A 1 160 ? 7.334 11.188 -10.660 1.00 80.62 160 PRO A N 1
ATOM 1254 C CA . PRO A 1 160 ? 6.704 11.369 -9.353 1.00 80.62 160 PRO A CA 1
ATOM 1255 C C . PRO A 1 160 ? 6.177 10.059 -8.748 1.00 80.62 160 PRO A C 1
ATOM 1257 O O . PRO A 1 160 ? 6.090 9.943 -7.531 1.00 80.62 160 PRO A O 1
ATOM 1260 N N . ASN A 1 161 ? 5.833 9.074 -9.589 1.00 85.62 161 ASN A N 1
ATOM 1261 C CA . ASN A 1 161 ? 5.493 7.713 -9.182 1.00 85.62 161 ASN A CA 1
ATOM 1262 C C . ASN A 1 161 ? 6.461 6.702 -9.824 1.00 85.62 161 ASN A C 1
ATOM 1264 O O . ASN A 1 161 ? 6.277 6.317 -10.986 1.00 85.62 161 ASN A O 1
ATOM 1268 N N . PRO A 1 162 ? 7.484 6.244 -9.085 1.00 88.19 162 PRO A N 1
ATOM 1269 C CA . PRO A 1 162 ? 8.432 5.237 -9.558 1.00 88.19 162 PRO A CA 1
ATOM 1270 C C . PRO A 1 162 ? 7.779 3.939 -10.058 1.00 88.19 162 PRO A C 1
ATOM 1272 O O . PRO A 1 162 ? 8.256 3.341 -11.021 1.00 88.19 162 PRO A O 1
ATOM 1275 N N . VAL A 1 163 ? 6.651 3.526 -9.472 1.00 91.56 163 VAL A N 1
ATOM 1276 C CA . VAL A 1 163 ? 5.936 2.304 -9.876 1.00 91.56 163 VAL A CA 1
ATOM 1277 C C . VAL A 1 163 ? 5.315 2.461 -11.258 1.00 91.56 163 VAL A C 1
ATOM 1279 O O . VAL A 1 163 ? 5.447 1.574 -12.106 1.00 91.56 163 VAL A O 1
ATOM 1282 N N . ALA A 1 164 ? 4.692 3.609 -11.519 1.00 91.25 164 ALA A N 1
ATOM 1283 C CA . ALA A 1 164 ? 4.153 3.917 -12.838 1.00 91.25 164 ALA A CA 1
ATOM 1284 C C . ALA A 1 164 ? 5.265 3.989 -13.888 1.00 91.25 164 ALA A C 1
ATOM 1286 O O . ALA A 1 164 ? 5.092 3.479 -14.992 1.00 91.25 164 ALA A O 1
ATOM 1287 N N . PHE A 1 165 ? 6.434 4.531 -13.545 1.00 89.00 165 PHE A N 1
ATOM 1288 C CA . PHE A 1 165 ? 7.594 4.511 -14.439 1.00 89.00 165 PHE A CA 1
ATOM 1289 C C . PHE A 1 165 ? 8.046 3.087 -14.779 1.00 89.00 165 PHE A C 1
ATOM 1291 O O . PHE A 1 165 ? 8.110 2.730 -15.954 1.00 89.00 165 PHE A O 1
ATOM 1298 N N . LEU A 1 166 ? 8.298 2.251 -13.768 1.00 89.19 166 LEU A N 1
ATOM 1299 C CA . LEU A 1 166 ? 8.778 0.877 -13.965 1.00 89.19 166 LEU A CA 1
ATOM 1300 C C . LEU A 1 166 ? 7.801 0.019 -14.776 1.00 89.19 166 LEU A C 1
ATOM 1302 O O . LEU A 1 166 ? 8.216 -0.867 -15.521 1.00 89.19 166 LEU A O 1
ATOM 1306 N N . THR A 1 167 ? 6.503 0.284 -14.641 1.00 91.19 167 THR A N 1
ATOM 1307 C CA . THR A 1 167 ? 5.439 -0.499 -15.280 1.00 91.19 167 THR A CA 1
ATOM 1308 C C . THR A 1 167 ? 4.892 0.131 -16.560 1.00 91.19 167 THR A C 1
ATOM 1310 O O . THR A 1 167 ? 3.916 -0.379 -17.115 1.00 91.19 167 THR A O 1
ATOM 1313 N N . ASN A 1 168 ? 5.505 1.212 -17.057 1.00 88.94 168 ASN A N 1
ATOM 1314 C CA . ASN A 1 168 ? 5.036 1.977 -18.218 1.00 88.94 168 ASN A CA 1
ATOM 1315 C C . ASN A 1 168 ? 3.561 2.418 -18.087 1.00 88.94 168 ASN A C 1
ATOM 1317 O O . ASN A 1 168 ? 2.757 2.233 -19.001 1.00 88.94 168 ASN A O 1
ATOM 1321 N N . GLY A 1 169 ? 3.194 2.948 -16.920 1.00 89.31 169 GLY A N 1
ATOM 1322 C CA . GLY A 1 169 ? 1.870 3.490 -16.602 1.00 89.31 169 GLY A CA 1
ATOM 1323 C C . GLY A 1 169 ? 0.789 2.440 -16.340 1.00 89.31 169 GLY A C 1
ATOM 1324 O O . GLY A 1 169 ? -0.387 2.782 -16.249 1.00 89.31 169 GLY A O 1
ATOM 1325 N N . ARG A 1 170 ? 1.145 1.152 -16.241 1.00 91.44 170 ARG A N 1
ATOM 1326 C CA . ARG A 1 170 ? 0.172 0.064 -16.027 1.00 91.44 170 ARG A CA 1
ATOM 1327 C C . ARG A 1 170 ? -0.237 -0.121 -14.565 1.00 91.44 170 ARG A C 1
ATOM 1329 O O . ARG A 1 170 ? -1.195 -0.853 -14.313 1.00 91.44 170 ARG A O 1
ATOM 1336 N N . GLN A 1 171 ? 0.510 0.466 -13.637 1.00 94.31 171 GLN A N 1
ATOM 1337 C CA . GLN A 1 171 ? 0.308 0.368 -12.196 1.00 94.31 171 GLN A CA 1
ATOM 1338 C C . GLN A 1 171 ? 0.708 1.685 -11.535 1.00 94.31 171 GLN A C 1
ATOM 1340 O O . GLN A 1 171 ? 1.794 2.196 -11.791 1.00 94.31 171 GLN A O 1
ATOM 1345 N N . HIS A 1 172 ? -0.128 2.181 -10.632 1.00 94.88 172 HIS A N 1
ATOM 1346 C CA . HIS A 1 172 ? 0.146 3.345 -9.802 1.00 94.88 172 HIS A CA 1
ATOM 1347 C C . HIS A 1 172 ? 0.025 2.950 -8.332 1.00 94.88 172 HIS A C 1
ATOM 1349 O O . HIS A 1 172 ? -0.967 2.349 -7.915 1.00 94.88 172 HIS A O 1
ATOM 1355 N N . SER A 1 173 ? 1.038 3.296 -7.539 1.00 95.38 173 SER A N 1
ATOM 1356 C CA . SER A 1 173 ? 0.936 3.206 -6.084 1.00 95.38 173 SER A CA 1
ATOM 1357 C C . SER A 1 173 ? 0.025 4.296 -5.519 1.00 95.38 173 SER A C 1
ATOM 1359 O O . SER A 1 173 ? -0.201 5.332 -6.150 1.00 95.38 173 SER A O 1
ATOM 1361 N N . MET A 1 174 ? -0.468 4.068 -4.306 1.00 96.06 174 MET A N 1
ATOM 1362 C CA . MET A 1 174 ? -1.242 5.038 -3.538 1.00 96.06 174 MET A CA 1
ATOM 1363 C C . MET A 1 174 ? -0.808 5.007 -2.075 1.00 96.06 174 MET A C 1
ATOM 1365 O O . MET A 1 174 ? -0.441 3.957 -1.546 1.00 96.06 174 MET A O 1
ATOM 1369 N N . GLU A 1 175 ? -0.868 6.159 -1.422 1.00 95.62 175 GLU A N 1
ATOM 1370 C CA . GLU A 1 175 ? -0.425 6.347 -0.046 1.00 95.62 175 GLU A CA 1
ATOM 1371 C C . GLU A 1 175 ? -1.520 7.039 0.766 1.00 95.62 175 GLU A C 1
ATOM 1373 O O . GLU A 1 175 ? -2.106 8.014 0.312 1.00 95.62 175 GLU A O 1
ATOM 1378 N N . LEU A 1 176 ? -1.802 6.552 1.969 1.00 95.25 176 LEU A N 1
ATOM 1379 C CA . LEU A 1 176 ? -2.520 7.288 3.000 1.00 95.25 176 LEU A CA 1
ATOM 1380 C C . LEU A 1 176 ? -1.488 7.945 3.909 1.00 95.25 176 LEU A C 1
ATOM 1382 O O . LEU A 1 176 ? -0.643 7.250 4.466 1.00 95.25 176 LEU A O 1
ATOM 1386 N N . ILE A 1 177 ? -1.586 9.260 4.071 1.00 93.12 177 ILE A N 1
ATOM 1387 C CA . ILE A 1 177 ? -0.646 10.055 4.856 1.00 93.12 177 ILE A CA 1
ATOM 1388 C C . ILE A 1 177 ? -1.358 10.565 6.102 1.00 93.12 177 ILE A C 1
ATOM 1390 O O . ILE A 1 177 ? -2.318 11.344 6.019 1.00 93.12 177 ILE A O 1
ATOM 1394 N N . SER A 1 178 ? -0.866 10.127 7.261 1.00 89.62 178 SER A N 1
ATOM 1395 C CA . SER A 1 178 ? -1.323 10.533 8.591 1.00 89.62 178 SER A CA 1
ATOM 1396 C C . SER A 1 178 ? -2.831 10.363 8.816 1.00 89.62 178 SER A C 1
ATOM 1398 O O . SER A 1 178 ? -3.430 11.122 9.570 1.00 89.62 178 SER A O 1
ATOM 1400 N N . GLY A 1 179 ? -3.471 9.408 8.138 1.00 89.31 179 GLY A N 1
ATOM 1401 C CA . GLY A 1 179 ? -4.916 9.176 8.216 1.00 89.31 179 GLY A CA 1
ATOM 1402 C C . GLY A 1 179 ? -5.787 10.275 7.594 1.00 89.31 179 GLY A C 1
ATOM 1403 O O . GLY A 1 179 ? -7.005 10.250 7.764 1.00 89.31 179 GLY A O 1
ATOM 1404 N N . HIS A 1 180 ? -5.194 11.241 6.886 1.00 88.56 180 HIS A N 1
ATOM 1405 C CA . HIS A 1 180 ? -5.892 12.444 6.421 1.00 88.56 180 HIS A CA 1
ATOM 1406 C C . HIS A 1 180 ? -5.920 12.596 4.904 1.00 88.56 180 HIS A C 1
ATOM 1408 O O . HIS A 1 180 ? -6.893 13.133 4.380 1.00 88.56 180 HIS A O 1
ATOM 1414 N N . TYR A 1 181 ? -4.894 12.125 4.197 1.00 90.75 181 TYR A N 1
ATOM 1415 C CA . TYR A 1 181 ? -4.767 12.348 2.758 1.00 90.75 181 TYR A CA 1
ATOM 1416 C C . TYR A 1 181 ? -4.493 11.045 2.030 1.00 90.75 181 TYR A C 1
ATOM 1418 O O . TYR A 1 181 ? -3.518 10.372 2.348 1.00 90.75 181 TYR A O 1
ATOM 1426 N N . LEU A 1 182 ? -5.304 10.719 1.026 1.00 93.06 182 LEU A N 1
ATOM 1427 C CA . LEU A 1 182 ? -4.945 9.714 0.030 1.00 93.06 182 LEU A CA 1
ATOM 1428 C C . LEU A 1 182 ? -4.201 10.401 -1.112 1.00 93.06 182 LEU A C 1
ATOM 1430 O O . LEU A 1 182 ? -4.762 11.246 -1.798 1.00 93.06 182 LEU A O 1
ATOM 1434 N N . SER A 1 183 ? -2.941 10.049 -1.312 1.00 93.19 183 SER A N 1
ATOM 1435 C CA . SER A 1 183 ? -2.070 10.562 -2.361 1.00 93.19 183 SER A CA 1
ATOM 1436 C C . SER A 1 183 ? -1.850 9.495 -3.423 1.00 93.19 183 SER A C 1
ATOM 1438 O O . SER A 1 183 ? -1.494 8.359 -3.109 1.00 93.19 183 SER A O 1
ATOM 1440 N N . ILE A 1 184 ? -2.030 9.863 -4.688 1.00 93.62 184 ILE A N 1
ATOM 1441 C CA . ILE A 1 184 ? -1.507 9.107 -5.825 1.00 93.62 184 ILE A CA 1
ATOM 1442 C C . ILE A 1 184 ? -0.320 9.930 -6.328 1.00 93.62 184 ILE A C 1
ATOM 1444 O O . ILE A 1 184 ? -0.541 10.981 -6.945 1.00 93.62 184 ILE A O 1
ATOM 1448 N N . PRO A 1 185 ? 0.934 9.517 -6.056 1.00 89.50 185 PRO A N 1
ATOM 1449 C CA . PRO A 1 185 ? 2.100 10.288 -6.470 1.00 89.50 185 PRO A CA 1
ATOM 1450 C C . PRO A 1 185 ? 2.013 10.627 -7.964 1.00 89.50 185 PRO A C 1
ATOM 1452 O O . PRO A 1 185 ? 1.694 9.756 -8.766 1.00 89.50 185 PRO A O 1
ATOM 1455 N N . GLY A 1 186 ? 2.203 11.895 -8.340 1.00 84.94 186 GLY A N 1
ATOM 1456 C CA . GLY A 1 186 ? 2.078 12.372 -9.730 1.00 84.94 186 GLY A CA 1
ATOM 1457 C C . GLY A 1 186 ? 0.661 12.596 -10.279 1.00 84.94 186 GLY A C 1
ATOM 1458 O O . GLY A 1 186 ? 0.542 13.113 -11.387 1.00 84.94 186 GLY A O 1
ATOM 1459 N N . ALA A 1 187 ? -0.390 12.238 -9.536 1.00 86.19 187 ALA A N 1
ATOM 1460 C CA . ALA A 1 187 ? -1.800 12.424 -9.921 1.00 86.19 187 ALA A CA 1
ATOM 1461 C C . ALA A 1 187 ? -2.581 13.358 -8.974 1.00 86.19 187 ALA A C 1
ATOM 1463 O O . ALA A 1 187 ? -3.637 13.870 -9.343 1.00 86.19 187 ALA A O 1
ATOM 1464 N N . GLY A 1 188 ? -2.071 13.588 -7.761 1.00 86.44 188 GLY A N 1
ATOM 1465 C CA . GLY A 1 188 ? -2.655 14.501 -6.777 1.00 86.44 188 GLY A CA 1
ATOM 1466 C C . GLY A 1 188 ? -3.072 13.802 -5.484 1.00 86.44 188 GLY A C 1
ATOM 1467 O O . GLY A 1 188 ? -2.783 12.624 -5.270 1.00 86.44 188 GLY A O 1
ATOM 1468 N N . SER A 1 189 ? -3.744 14.548 -4.608 1.00 88.44 189 SER A N 1
ATOM 1469 C CA . SER A 1 189 ? -4.194 14.072 -3.301 1.00 88.44 189 SER A CA 1
ATOM 1470 C C . SER A 1 189 ? -5.685 14.324 -3.068 1.00 88.44 189 SER A C 1
ATOM 1472 O O . SER A 1 189 ? -6.294 15.221 -3.649 1.00 88.44 189 SER A O 1
ATOM 1474 N N . ILE A 1 190 ? -6.275 13.494 -2.214 1.00 89.25 190 ILE A N 1
ATOM 1475 C CA . ILE A 1 190 ? -7.671 13.523 -1.788 1.00 89.25 190 ILE A CA 1
ATOM 1476 C C . ILE A 1 190 ? -7.659 13.684 -0.273 1.00 89.25 190 ILE A C 1
ATOM 1478 O O . ILE A 1 190 ? -7.155 12.818 0.442 1.00 89.25 190 ILE A O 1
ATOM 1482 N N . GLU A 1 191 ? -8.221 14.778 0.222 1.00 88.25 191 GLU A N 1
ATOM 1483 C CA . GLU A 1 191 ? -8.402 14.982 1.655 1.00 88.25 191 GLU A CA 1
ATOM 1484 C C . GLU A 1 191 ? -9.616 14.193 2.160 1.00 88.25 191 GLU A C 1
ATOM 1486 O O . GLU A 1 191 ? -10.720 14.298 1.625 1.00 88.25 191 GLU A O 1
ATOM 1491 N N . LEU A 1 192 ? -9.412 13.383 3.197 1.00 83.62 192 LEU A N 1
ATOM 1492 C CA . LEU A 1 192 ? -10.450 12.538 3.784 1.00 83.62 192 LEU A CA 1
ATOM 1493 C C . LEU A 1 192 ? -11.347 13.303 4.764 1.00 83.62 192 LEU A C 1
ATOM 1495 O O . LEU A 1 192 ? -12.505 12.927 4.934 1.00 83.62 192 LEU A O 1
ATOM 1499 N N . ALA A 1 193 ? -10.826 14.360 5.398 1.00 64.19 193 ALA A N 1
ATOM 1500 C CA . ALA A 1 193 ? -11.527 15.133 6.425 1.00 64.19 193 ALA A CA 1
ATOM 1501 C C . ALA A 1 193 ? -12.535 16.151 5.853 1.00 64.19 193 ALA A C 1
ATOM 1503 O O . ALA A 1 193 ? -13.566 16.390 6.479 1.00 64.19 193 ALA A O 1
ATOM 1504 N N . ASP A 1 194 ? -12.290 16.671 4.644 1.00 52.91 194 ASP A N 1
ATOM 1505 C CA . ASP A 1 194 ? -13.029 17.821 4.099 1.00 52.91 194 ASP A CA 1
ATOM 1506 C C . ASP A 1 194 ? -13.938 17.491 2.895 1.00 52.91 194 ASP A C 1
ATOM 1508 O O . ASP A 1 194 ? -14.706 18.344 2.442 1.00 52.91 194 ASP A O 1
ATOM 1512 N N . HIS A 1 195 ? -13.909 16.263 2.356 1.00 47.12 195 HIS A N 1
ATOM 1513 C CA . HIS A 1 195 ? -14.665 15.913 1.136 1.00 47.12 195 HIS A CA 1
ATOM 1514 C C . HIS A 1 195 ? -15.843 14.958 1.314 1.00 47.12 195 HIS A C 1
ATOM 1516 O O . HIS A 1 195 ? -16.691 14.876 0.423 1.00 47.12 195 HIS A O 1
ATOM 1522 N N . PHE A 1 196 ? -15.966 14.286 2.458 1.00 51.69 196 PHE A N 1
ATOM 1523 C CA . PHE A 1 196 ? -17.044 13.328 2.671 1.00 51.69 196 PHE A CA 1
ATOM 1524 C C . PHE A 1 196 ? -17.667 13.514 4.052 1.00 51.69 196 PHE A C 1
ATOM 1526 O O . PHE A 1 196 ? -17.092 13.140 5.071 1.00 51.69 196 PHE A O 1
ATOM 1533 N N . GLY A 1 197 ? -18.902 14.020 4.095 1.00 62.12 197 GLY A N 1
ATOM 1534 C CA . GLY A 1 197 ? -19.794 13.617 5.176 1.00 62.12 197 GLY A CA 1
ATOM 1535 C C . GLY A 1 197 ? -19.941 12.099 5.085 1.00 62.12 197 GLY A C 1
ATOM 1536 O O . GLY A 1 197 ? -20.538 11.628 4.131 1.00 62.12 197 GLY A O 1
ATOM 1537 N N . THR A 1 198 ? -19.342 11.354 6.017 1.00 79.62 198 THR A N 1
ATOM 1538 C CA . THR A 1 198 ? -19.222 9.881 5.988 1.00 79.62 198 THR A CA 1
ATOM 1539 C C . THR A 1 198 ? -18.493 9.335 4.746 1.00 79.62 198 THR A C 1
ATOM 1541 O O . THR A 1 198 ? -18.971 9.404 3.614 1.00 79.62 198 THR A O 1
ATOM 1544 N N . LEU A 1 199 ? -17.333 8.708 4.954 1.00 87.00 199 LEU A N 1
ATOM 1545 C CA . LEU A 1 199 ? -16.587 8.022 3.899 1.00 87.00 199 LEU A CA 1
ATOM 1546 C C . LEU A 1 199 ? -17.390 6.821 3.387 1.00 87.00 199 LEU A C 1
ATOM 1548 O O . LEU A 1 199 ? -17.905 6.021 4.171 1.00 87.00 199 LEU A O 1
ATOM 1552 N N . THR A 1 200 ? -17.474 6.674 2.063 1.00 90.25 200 THR A N 1
ATOM 1553 C CA . THR A 1 200 ? -18.125 5.528 1.411 1.00 90.25 200 THR A CA 1
ATOM 1554 C C . THR A 1 200 ? -17.178 4.872 0.413 1.00 90.25 200 THR A C 1
ATOM 1556 O O . THR A 1 200 ? -16.369 5.554 -0.218 1.00 90.25 200 THR A O 1
ATOM 1559 N N . HIS A 1 201 ? -17.323 3.557 0.219 1.00 91.81 201 HIS A N 1
ATOM 1560 C CA . HIS A 1 201 ? -16.548 2.797 -0.768 1.00 91.81 201 HIS A CA 1
ATOM 1561 C C . HIS A 1 201 ? -16.635 3.423 -2.168 1.00 91.81 201 HIS A C 1
ATOM 1563 O O . HIS A 1 201 ? -15.617 3.666 -2.812 1.00 91.81 201 HIS A O 1
ATOM 1569 N N . ALA A 1 202 ? -17.856 3.741 -2.613 1.00 89.50 202 ALA A N 1
ATOM 1570 C CA . ALA A 1 202 ? -18.095 4.341 -3.922 1.00 89.50 202 ALA A CA 1
ATOM 1571 C C . ALA A 1 202 ? -17.474 5.741 -4.040 1.00 89.50 202 ALA A C 1
ATOM 1573 O O . ALA A 1 202 ? -16.843 6.036 -5.050 1.00 89.50 202 ALA A O 1
ATOM 1574 N N . GLY A 1 203 ? -17.611 6.580 -3.006 1.00 88.88 203 GLY A N 1
ATOM 1575 C CA . GLY A 1 203 ? -17.057 7.934 -3.003 1.00 88.88 203 GLY A CA 1
ATOM 1576 C C . GLY A 1 203 ? -15.531 7.951 -3.086 1.00 88.88 203 GLY A C 1
ATOM 1577 O O . GLY A 1 203 ? -14.973 8.721 -3.866 1.00 88.88 203 GLY A O 1
ATOM 1578 N N . LEU A 1 204 ? -14.859 7.068 -2.341 1.00 90.81 204 LEU A N 1
ATOM 1579 C CA . LEU A 1 204 ? -13.401 6.944 -2.390 1.00 90.81 204 LEU A CA 1
ATOM 1580 C C . LEU A 1 204 ? -12.914 6.371 -3.721 1.00 90.81 204 LEU A C 1
ATOM 1582 O O . LEU A 1 204 ? -12.000 6.934 -4.317 1.00 90.81 204 LEU A O 1
ATOM 1586 N N . ALA A 1 205 ? -13.539 5.302 -4.221 1.00 90.94 205 ALA A N 1
ATOM 1587 C CA . ALA A 1 205 ? -13.171 4.714 -5.508 1.00 90.94 205 ALA A CA 1
ATOM 1588 C C . ALA A 1 205 ? -13.305 5.725 -6.664 1.00 90.94 205 ALA A C 1
ATOM 1590 O O . ALA A 1 205 ? -12.421 5.819 -7.514 1.00 90.94 205 ALA A O 1
ATOM 1591 N N . ASP A 1 206 ? -14.378 6.515 -6.666 1.00 89.62 206 ASP A N 1
ATOM 1592 C CA . ASP A 1 206 ? -14.635 7.565 -7.655 1.00 89.62 206 ASP A CA 1
ATOM 1593 C C . ASP A 1 2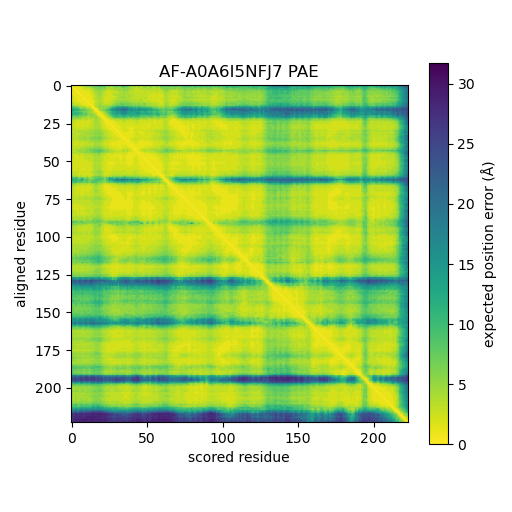06 ? -13.651 8.744 -7.525 1.00 89.62 206 ASP A C 1
ATOM 1595 O O . ASP A 1 206 ? -13.115 9.230 -8.523 1.00 89.62 206 ASP A O 1
ATOM 1599 N N . ALA A 1 207 ? -13.322 9.168 -6.300 1.00 89.50 207 ALA A N 1
ATOM 1600 C CA . ALA A 1 207 ? -12.294 10.186 -6.077 1.00 89.50 207 ALA A CA 1
ATOM 1601 C C . ALA A 1 207 ? -10.906 9.732 -6.554 1.00 89.50 207 ALA A C 1
ATOM 1603 O O . ALA A 1 207 ? -10.211 10.502 -7.217 1.00 89.50 207 ALA A O 1
ATOM 1604 N N . ILE A 1 208 ? -10.535 8.478 -6.288 1.00 92.12 208 ILE A N 1
ATOM 1605 C CA . ILE A 1 208 ? -9.286 7.869 -6.764 1.00 92.12 208 ILE A CA 1
ATOM 1606 C C . ILE A 1 208 ? -9.265 7.805 -8.294 1.00 92.12 208 ILE A C 1
ATOM 1608 O O . ILE A 1 208 ? -8.275 8.196 -8.913 1.00 92.12 208 ILE A O 1
ATOM 1612 N N . ALA A 1 209 ? -10.365 7.371 -8.917 1.00 89.56 209 ALA A N 1
ATOM 1613 C CA . ALA A 1 209 ? -10.480 7.325 -10.371 1.00 89.56 209 ALA A CA 1
ATOM 1614 C C . ALA A 1 209 ? -10.316 8.717 -11.003 1.00 89.56 209 ALA A C 1
ATOM 1616 O O . ALA A 1 209 ? -9.619 8.850 -12.007 1.00 89.56 209 ALA A O 1
ATOM 1617 N N . ARG A 1 210 ? -10.893 9.767 -10.400 1.00 87.62 210 ARG A N 1
ATOM 1618 C CA . ARG A 1 210 ? -10.688 11.152 -10.851 1.00 87.62 210 ARG A CA 1
ATOM 1619 C C . ARG A 1 210 ? -9.254 11.630 -10.670 1.00 87.62 210 ARG A C 1
ATOM 1621 O O . ARG A 1 210 ? -8.713 12.219 -11.597 1.00 87.62 210 ARG A O 1
ATOM 1628 N N . ALA A 1 211 ? -8.643 11.379 -9.514 1.00 87.06 211 ALA A N 1
ATOM 1629 C CA . ALA A 1 211 ? -7.260 11.776 -9.253 1.00 87.06 211 ALA A CA 1
ATOM 1630 C C . ALA A 1 211 ? -6.302 11.138 -10.273 1.00 87.06 211 ALA A C 1
ATOM 1632 O O . ALA A 1 211 ? -5.467 11.822 -10.858 1.00 87.06 211 ALA A O 1
ATOM 1633 N N . LYS A 1 212 ? -6.500 9.853 -10.592 1.00 85.06 212 LYS A N 1
ATOM 1634 C CA . LYS A 1 212 ? -5.740 9.133 -11.625 1.00 85.06 212 LYS A CA 1
ATOM 1635 C C . LYS A 1 212 ? -5.787 9.810 -13.002 1.00 85.06 212 LYS A C 1
ATOM 1637 O O . LYS A 1 212 ? -4.784 9.798 -13.706 1.00 85.06 212 LYS A O 1
ATOM 1642 N N . LEU A 1 213 ? -6.915 10.411 -13.400 1.00 84.50 213 LEU A N 1
ATOM 1643 C CA . LEU A 1 213 ? -7.043 11.085 -14.705 1.00 84.50 213 LEU A CA 1
ATOM 1644 C C . LEU A 1 213 ? -6.143 12.319 -14.843 1.00 84.50 213 LEU A C 1
ATOM 1646 O O . LEU A 1 213 ? -5.852 12.726 -15.965 1.00 84.50 213 LEU A O 1
ATOM 1650 N N . ASN A 1 214 ? -5.686 12.888 -13.727 1.00 81.25 214 ASN A N 1
ATOM 1651 C CA . ASN A 1 214 ? -4.769 14.024 -13.721 1.00 81.25 214 ASN A CA 1
ATOM 1652 C C . ASN A 1 214 ? -3.296 13.594 -13.790 1.00 81.25 214 ASN A C 1
ATOM 1654 O O . ASN A 1 214 ? -2.413 14.451 -13.797 1.00 81.25 214 ASN A O 1
ATOM 1658 N N . TYR A 1 215 ? -3.007 12.287 -13.836 1.00 77.00 215 TYR A N 1
ATOM 1659 C CA . TYR A 1 215 ? -1.636 11.792 -13.887 1.00 77.00 215 TYR A CA 1
ATOM 1660 C C . TYR A 1 215 ? -0.903 12.339 -15.121 1.00 77.00 215 TYR A C 1
ATOM 1662 O O . TYR A 1 215 ? -1.307 12.102 -16.260 1.00 77.00 215 TYR A O 1
ATOM 1670 N N . GLY A 1 216 ? 0.179 13.083 -14.888 1.00 64.00 216 GLY A N 1
ATOM 1671 C CA . GLY A 1 216 ? 0.964 13.737 -15.942 1.00 64.00 216 GLY A CA 1
ATOM 1672 C C . GLY A 1 216 ? 0.390 15.059 -16.475 1.00 64.00 216 GLY A C 1
ATOM 1673 O O . GLY A 1 216 ? 0.992 15.653 -17.367 1.00 64.00 216 GLY A O 1
ATOM 1674 N N . GLY A 1 217 ? -0.740 15.541 -15.941 1.00 56.16 217 GLY A N 1
ATOM 1675 C CA . GLY A 1 217 ? -1.345 16.827 -16.315 1.00 56.16 217 GLY A CA 1
ATOM 1676 C C . GLY A 1 217 ? -0.574 18.054 -15.810 1.00 56.16 217 GLY A C 1
ATOM 1677 O O . GLY A 1 217 ? -0.592 19.086 -16.474 1.00 56.16 217 GLY A O 1
ATOM 1678 N N . ASP A 1 218 ? 0.153 17.905 -14.695 1.00 46.66 218 ASP A N 1
ATOM 1679 C CA . ASP A 1 218 ? 0.922 18.976 -14.034 1.00 46.66 218 ASP A CA 1
ATOM 1680 C C . ASP A 1 218 ? 2.449 18.792 -14.120 1.00 46.66 218 ASP A C 1
ATOM 1682 O O . ASP A 1 218 ? 3.215 19.573 -13.554 1.00 46.66 218 ASP A O 1
ATOM 1686 N N . THR A 1 219 ? 2.939 17.769 -14.826 1.00 43.75 219 THR A N 1
ATOM 1687 C CA . THR A 1 219 ? 4.381 17.606 -15.053 1.00 43.75 219 THR A CA 1
ATOM 1688 C C . THR A 1 219 ? 4.834 18.490 -16.211 1.00 43.75 219 THR A C 1
ATOM 1690 O O . THR A 1 219 ? 5.057 18.013 -17.325 1.00 43.75 219 THR A O 1
ATOM 1693 N N . GLU A 1 220 ? 5.024 19.785 -15.946 1.00 37.25 220 GLU A N 1
ATOM 1694 C CA . GLU A 1 220 ? 6.088 20.517 -16.633 1.00 37.25 220 GLU A CA 1
ATOM 1695 C C . GLU A 1 220 ? 7.394 19.809 -16.259 1.00 37.25 220 GLU A C 1
ATOM 1697 O O . GLU A 1 220 ? 7.922 19.965 -15.157 1.00 37.25 220 GLU A O 1
ATOM 1702 N N . TYR A 1 221 ? 7.887 18.947 -17.150 1.00 38.16 221 TYR A N 1
ATOM 1703 C CA . TYR A 1 221 ? 9.258 18.470 -17.053 1.00 38.16 221 TYR A CA 1
ATOM 1704 C C . TYR A 1 221 ? 10.136 19.719 -17.007 1.00 38.16 221 TYR A C 1
ATOM 1706 O O . TYR A 1 221 ? 10.147 20.482 -17.972 1.00 38.16 221 TYR A O 1
ATOM 1714 N N . ILE A 1 222 ? 10.814 19.954 -15.879 1.00 33.59 222 ILE A N 1
ATOM 1715 C CA . ILE A 1 222 ? 11.842 20.991 -15.788 1.00 33.59 222 ILE A CA 1
ATOM 1716 C C . ILE A 1 222 ? 12.892 20.611 -16.835 1.00 33.59 222 ILE A C 1
ATOM 1718 O O . ILE A 1 222 ? 13.666 19.674 -16.635 1.00 33.59 222 ILE A O 1
ATOM 1722 N N . SER A 1 223 ? 12.810 21.274 -17.988 1.00 33.34 223 SER A N 1
ATOM 1723 C CA . SER A 1 223 ? 13.721 21.152 -19.123 1.00 33.34 223 SER A CA 1
ATOM 1724 C C . SER A 1 223 ? 15.067 21.780 -18.811 1.00 33.34 223 SER A C 1
ATOM 1726 O O . SER A 1 223 ? 15.036 22.912 -18.270 1.00 33.34 223 SER A O 1
#